Protein AF-A0A852JMD5-F1 (afdb_monomer_lite)

Secondary structure (DSSP, 8-state):
-HHHHHHHHHHHHHHHHHHHHHHHHHHHHHHHHHHHHHHHHHHHHHHHHHT-PPPP---GGGSHHHHHHHHHHHHHHHHHHHHHHHHHHHHHHHHHHHHHHHHHHHHHHHHHHHHHHHHHHHHHHHHHHHHHHHHHHHHHHHHHHHHHHHHHHHHHHHHHHHHT-S---HHHHHHHHHHHHHHHHHHHHHHHHHHHHHHHHHHHHHHHHHHHHHHHHHHHHHHHHHHHHHHHHHTTSS-TTT--HHHHHHHHHHHHHHHHHHH-HHHHHHHHHHHHHHHHHHTS---

Radius of gyration: 47.39 Å; chains: 1; bounding box: 103×40×144 Å

Organism: Spizella passerina (NCBI:txid40210)

Foldseek 3Di:
DQLVVLVVVLVVLVVLLVVLVVVLVVLVVVLVVLVVVLVVLVVVLVVVVVPDDDDDDDDPCPDPSNVSVVVNVVSVVVSVVSVVVSVVSVVVNVVSVVVSVVSVVVNVVVVVVVVVVVVVVVVVVVVVVVVVVVVVVVVVVVVVLVVLVVLLVVLVVLLVVLVPDPDDDPVSVVSNVVSVVSNVVVVVVVVVVVVVVVCVVVVVVVVVVVVVVVVVVVVVVVVVVVVVVVVVVVCVVPPPPDDDPVVVVVVVVVVVVVVVCVPDPVSVVVVVVVVVVVVVVVVPPPD

pLDDT: mean 84.44, std 15.55, range [40.06, 98.5]

Sequence (287 aa):
RELELTACSLKGVEEEKKELRSLTESLQNTLEELSLEKQQMLEMLEENESQVPPPTSPSKEQSPIWGLHCSLRQIEEKMQQLLQEKLLAEKRMKENEERSRALEEEREFYSSQSQALQNSLLELTAEKQQAERDLKAEVKVRMDLEKRLREAEEALQSLEQGLNSLNFNKEKEKKMKADVSNLRKFFEECIRNAELEAKMPVIMKNSVYIHKAATRRIKSCRFRCRRTSASWNDMKQSQSFIFSPAEAENIEELKEAAKRLSRDQRFRKTIYQIMRSQKDSASGDKK

Structure (mmCIF, N/CA/C/O backbone):
data_AF-A0A852JMD5-F1
#
_entry.id   AF-A0A852JMD5-F1
#
loop_
_atom_site.group_PDB
_atom_site.id
_atom_site.type_symbol
_atom_site.label_atom_id
_atom_site.label_alt_id
_atom_site.label_comp_id
_atom_site.label_asym_id
_atom_site.label_entity_id
_atom_site.label_seq_id
_atom_site.pdbx_PDB_ins_code
_atom_site.Cartn_x
_atom_site.Cartn_y
_atom_site.Cartn_z
_atom_site.occupancy
_atom_site.B_iso_or_equiv
_atom_site.auth_seq_id
_atom_site.auth_comp_id
_atom_site.auth_asym_id
_atom_site.auth_atom_id
_atom_site.pdbx_PDB_model_num
ATOM 1 N N . ARG A 1 1 ? 17.864 -0.408 -3.811 1.00 77.62 1 ARG A N 1
ATOM 2 C CA . ARG A 1 1 ? 19.008 -1.206 -4.302 1.00 77.62 1 ARG A CA 1
ATOM 3 C C . ARG A 1 1 ? 18.840 -1.628 -5.758 1.00 77.62 1 ARG A C 1
ATOM 5 O O . ARG A 1 1 ? 19.586 -1.117 -6.570 1.00 77.62 1 ARG A O 1
ATOM 12 N N . GLU A 1 2 ? 17.882 -2.486 -6.123 1.00 82.88 2 GLU A N 1
ATOM 13 C CA . GLU A 1 2 ? 17.726 -2.940 -7.527 1.00 82.88 2 GLU A CA 1
ATOM 14 C C . GLU A 1 2 ? 17.380 -1.793 -8.489 1.00 82.88 2 GLU A C 1
ATOM 16 O O . GLU A 1 2 ? 18.094 -1.579 -9.458 1.00 82.88 2 GLU A O 1
ATOM 21 N N . LEU A 1 3 ? 16.403 -0.949 -8.140 1.00 86.50 3 LEU A N 1
ATOM 22 C CA . LEU A 1 3 ? 16.039 0.235 -8.934 1.00 86.50 3 LEU A CA 1
ATOM 23 C C . LEU A 1 3 ? 17.210 1.217 -9.140 1.00 86.50 3 LEU A C 1
ATOM 25 O O . LEU A 1 3 ? 17.347 1.817 -10.203 1.00 86.50 3 LEU A O 1
ATOM 29 N N . GLU A 1 4 ? 18.075 1.372 -8.136 1.00 89.00 4 GLU A N 1
ATOM 30 C CA . GLU A 1 4 ? 19.262 2.236 -8.218 1.00 89.00 4 GLU A CA 1
ATOM 31 C C . GLU A 1 4 ? 20.330 1.632 -9.134 1.00 89.00 4 GLU A C 1
ATOM 33 O O . GLU A 1 4 ? 20.969 2.362 -9.888 1.00 89.00 4 GLU A O 1
ATOM 38 N N . LEU A 1 5 ? 20.496 0.305 -9.109 1.00 89.75 5 LEU A N 1
ATOM 39 C CA . LEU A 1 5 ? 21.387 -0.407 -10.025 1.00 89.75 5 LEU A CA 1
ATOM 40 C C . LEU A 1 5 ? 20.900 -0.266 -11.473 1.00 89.75 5 LEU A C 1
ATOM 42 O O . LEU A 1 5 ? 21.691 0.128 -12.328 1.00 89.75 5 LEU A O 1
ATOM 46 N N . THR A 1 6 ? 19.602 -0.471 -11.732 1.00 89.12 6 THR A N 1
ATOM 47 C CA . THR A 1 6 ? 18.993 -0.261 -13.057 1.00 89.12 6 THR A CA 1
ATOM 48 C C . THR A 1 6 ? 19.173 1.185 -13.530 1.00 89.12 6 THR A C 1
ATOM 50 O O . THR A 1 6 ? 19.559 1.416 -14.674 1.00 89.12 6 THR A O 1
ATOM 53 N N . ALA A 1 7 ? 18.985 2.173 -12.646 1.00 89.94 7 ALA A N 1
ATOM 54 C CA . ALA A 1 7 ? 19.183 3.585 -12.978 1.00 89.94 7 ALA A CA 1
ATOM 55 C C . ALA A 1 7 ? 20.646 3.921 -13.326 1.00 89.94 7 ALA A C 1
ATOM 57 O O . ALA A 1 7 ? 20.895 4.706 -14.240 1.00 89.94 7 ALA A O 1
ATOM 58 N N . CYS A 1 8 ? 21.620 3.331 -12.628 1.00 91.12 8 CYS A N 1
ATOM 59 C CA . CYS A 1 8 ? 23.038 3.491 -12.956 1.00 91.12 8 CYS A CA 1
ATOM 60 C C . CYS A 1 8 ? 23.398 2.828 -14.293 1.00 91.12 8 CYS A C 1
ATOM 62 O O . CYS A 1 8 ? 24.108 3.429 -15.096 1.00 91.12 8 CYS A O 1
ATOM 64 N N . SER A 1 9 ? 22.888 1.623 -14.565 1.00 90.44 9 SER A N 1
ATOM 65 C CA . SER A 1 9 ? 23.108 0.943 -15.847 1.00 90.44 9 SER A CA 1
ATOM 66 C C . SER A 1 9 ? 22.485 1.696 -17.024 1.00 90.44 9 SER A C 1
ATOM 68 O O . SER A 1 9 ? 23.111 1.795 -18.076 1.00 90.44 9 SER A O 1
ATOM 70 N N . LEU A 1 10 ? 21.294 2.271 -16.845 1.00 91.94 10 LEU A N 1
ATOM 71 C CA . LEU A 1 10 ? 20.620 3.054 -17.881 1.00 91.94 10 LEU A CA 1
ATOM 72 C C . LEU A 1 10 ? 21.408 4.320 -18.244 1.00 91.94 10 LEU A C 1
ATOM 74 O O . LEU A 1 10 ? 21.578 4.606 -19.426 1.00 91.94 10 LEU A O 1
ATOM 78 N N . LYS A 1 11 ? 21.980 5.014 -17.250 1.00 92.94 11 LYS A N 1
ATOM 79 C CA . LYS A 1 11 ? 22.875 6.161 -17.487 1.00 92.94 11 LYS A CA 1
ATOM 80 C C . LYS A 1 11 ? 24.100 5.789 -18.324 1.00 92.94 11 LYS A C 1
ATOM 82 O O . LYS A 1 11 ? 24.415 6.503 -19.268 1.00 92.94 11 LYS A O 1
ATOM 87 N N . GLY A 1 12 ? 24.742 4.657 -18.028 1.00 93.19 12 GLY A N 1
ATOM 88 C CA . GLY A 1 12 ? 25.881 4.181 -18.823 1.00 93.19 12 GLY A CA 1
ATOM 89 C C . GLY A 1 12 ? 25.506 3.907 -20.285 1.00 93.19 12 GLY A C 1
ATOM 90 O O . GLY A 1 12 ? 26.227 4.303 -21.194 1.00 93.19 12 GLY A O 1
ATOM 91 N N . VAL A 1 13 ? 24.332 3.313 -20.530 1.00 92.56 13 VAL A N 1
ATOM 92 C CA . VAL A 1 13 ? 23.824 3.079 -21.896 1.00 92.56 13 VAL A CA 1
ATOM 93 C C . VAL A 1 13 ? 23.484 4.395 -22.614 1.00 92.56 13 VAL A C 1
ATOM 95 O O . VAL A 1 13 ? 23.670 4.509 -23.825 1.00 92.56 13 VAL A O 1
ATOM 98 N N . GLU A 1 14 ? 22.992 5.410 -21.900 1.00 90.94 14 GLU A N 1
ATOM 99 C CA . GLU A 1 14 ? 22.753 6.742 -22.473 1.00 90.94 14 GLU A CA 1
ATOM 100 C C . GLU A 1 14 ? 24.047 7.462 -22.866 1.00 90.94 14 GLU A C 1
ATOM 102 O O . GLU A 1 14 ? 24.077 8.137 -23.897 1.00 90.94 14 GLU A O 1
ATOM 107 N N . GLU A 1 15 ? 25.097 7.336 -22.058 1.00 93.56 15 GLU A N 1
ATOM 108 C CA . GLU A 1 15 ? 26.428 7.873 -22.356 1.00 93.56 15 GLU A CA 1
ATOM 109 C C . GLU A 1 15 ? 27.014 7.195 -23.600 1.00 93.56 15 GLU A C 1
ATOM 111 O O . GLU A 1 15 ? 27.343 7.882 -24.568 1.00 93.56 15 GLU A O 1
ATOM 116 N N . GLU A 1 16 ? 26.992 5.862 -23.654 1.00 92.69 16 GLU A N 1
ATOM 117 C CA . GLU A 1 16 ? 27.469 5.093 -24.809 1.00 92.69 16 GLU A CA 1
ATOM 118 C C . GLU A 1 16 ? 26.690 5.430 -26.098 1.00 92.69 16 GLU A C 1
ATOM 120 O O . GLU A 1 16 ? 27.273 5.584 -27.172 1.00 92.69 16 GLU A O 1
ATOM 125 N N . LYS A 1 17 ? 25.367 5.641 -26.015 1.00 92.31 17 LYS A N 1
ATOM 126 C CA . LYS A 1 17 ? 24.560 6.112 -27.158 1.00 92.31 17 LYS A CA 1
ATOM 127 C C . LYS A 1 17 ? 24.992 7.489 -27.661 1.00 92.31 17 LYS A C 1
ATOM 129 O O . LYS A 1 17 ? 24.932 7.733 -28.865 1.00 92.31 17 LYS A O 1
ATOM 134 N N . LYS A 1 18 ? 25.370 8.414 -26.772 1.00 93.12 18 LYS A N 1
ATOM 135 C CA . LYS A 1 18 ? 25.857 9.746 -27.178 1.00 93.12 18 LYS A CA 1
ATOM 136 C C . LYS A 1 18 ? 27.195 9.628 -27.899 1.00 93.12 18 LYS A C 1
ATOM 138 O O . LYS A 1 18 ? 27.360 10.236 -28.954 1.00 93.12 18 LYS A O 1
ATOM 143 N N . GLU A 1 19 ? 28.100 8.811 -27.370 1.00 94.75 19 GLU A N 1
ATOM 144 C CA . GLU A 1 19 ? 29.402 8.544 -27.984 1.00 94.75 19 GLU A CA 1
ATOM 145 C C . GLU A 1 19 ? 29.244 7.927 -29.377 1.00 94.75 19 GLU A C 1
ATOM 147 O O . GLU A 1 19 ? 29.771 8.460 -30.353 1.00 94.75 19 GLU A O 1
ATOM 152 N N . LEU A 1 20 ? 28.431 6.876 -29.509 1.00 92.44 20 LEU A N 1
ATOM 153 C CA . LEU A 1 20 ? 28.173 6.218 -30.791 1.00 92.44 20 LEU A CA 1
ATOM 154 C C . LEU A 1 20 ? 27.498 7.139 -31.817 1.00 92.44 20 LEU A C 1
ATOM 156 O O . LEU A 1 20 ? 27.811 7.053 -33.005 1.00 92.44 20 LEU A O 1
ATOM 160 N N . ARG A 1 21 ? 26.610 8.047 -31.389 1.00 91.94 21 ARG A N 1
ATOM 161 C CA . ARG A 1 21 ? 26.035 9.075 -32.277 1.00 91.94 21 ARG A CA 1
ATOM 162 C C . ARG A 1 21 ? 27.106 10.023 -32.795 1.00 91.94 21 ARG A C 1
ATOM 164 O O . ARG A 1 21 ? 27.201 10.200 -34.003 1.00 91.94 21 ARG A O 1
ATOM 171 N N . SER A 1 22 ? 27.946 10.551 -31.904 1.00 94.38 22 SER A N 1
ATOM 172 C CA . SER A 1 22 ? 29.040 11.449 -32.294 1.00 94.38 22 SER A CA 1
ATOM 173 C C . SER A 1 22 ? 30.041 10.775 -33.242 1.00 94.38 22 SER A C 1
ATOM 175 O O . SER A 1 22 ? 30.493 11.389 -34.205 1.00 94.38 22 SER A O 1
ATOM 177 N N . LEU A 1 23 ? 30.325 9.485 -33.024 1.00 93.81 23 LEU A N 1
ATOM 178 C CA . LEU A 1 23 ? 31.160 8.672 -33.907 1.00 93.81 23 LEU A CA 1
ATOM 179 C C . LEU A 1 23 ? 30.494 8.444 -35.270 1.00 93.81 23 LEU A C 1
ATOM 181 O O . LEU A 1 23 ? 31.145 8.516 -36.302 1.00 93.81 23 LEU A O 1
ATOM 185 N N . THR A 1 24 ? 29.191 8.171 -35.294 1.00 92.75 24 THR A N 1
ATOM 186 C CA . THR A 1 24 ? 28.461 7.964 -36.554 1.00 92.75 24 THR A CA 1
ATOM 187 C C . THR A 1 24 ? 28.403 9.256 -37.374 1.00 92.75 24 THR A C 1
ATOM 189 O O . THR A 1 24 ? 28.559 9.211 -38.592 1.00 92.75 24 THR A O 1
ATOM 192 N N . GLU A 1 25 ? 28.224 10.407 -36.719 1.00 93.56 25 GLU A N 1
ATOM 193 C CA . GLU A 1 25 ? 28.262 11.731 -37.352 1.00 93.56 25 GLU A CA 1
ATOM 194 C C . GLU A 1 25 ? 29.647 12.047 -37.935 1.00 93.56 25 GLU A C 1
ATOM 196 O O . GLU A 1 25 ? 29.744 12.494 -39.077 1.00 93.56 25 GLU A O 1
ATOM 201 N N . SER A 1 26 ? 30.733 11.763 -37.208 1.00 93.94 26 SER A N 1
ATOM 202 C CA . SER A 1 26 ? 32.090 11.985 -37.726 1.00 93.94 26 SER A CA 1
ATOM 203 C C . SER A 1 26 ? 32.435 11.054 -38.895 1.00 93.94 26 SER A C 1
ATOM 205 O O . SER A 1 26 ? 33.002 11.502 -39.895 1.00 93.94 26 SER A O 1
ATOM 207 N N . LEU A 1 27 ? 32.039 9.779 -38.825 1.00 92.69 27 LEU A N 1
ATOM 208 C CA . LEU A 1 27 ? 32.173 8.831 -39.934 1.00 92.69 27 LEU A CA 1
ATOM 209 C C . LEU A 1 27 ? 31.371 9.271 -41.167 1.00 92.69 27 LEU A C 1
ATOM 211 O O . LEU A 1 27 ? 31.840 9.116 -42.291 1.00 92.69 27 LEU A O 1
ATOM 215 N N . GLN A 1 28 ? 30.184 9.850 -40.978 1.00 93.31 28 GLN A N 1
ATOM 216 C CA . GLN A 1 28 ? 29.380 10.382 -42.077 1.00 93.31 28 GLN A CA 1
ATOM 217 C C . GLN A 1 28 ? 30.063 11.584 -42.747 1.00 93.31 28 GLN A C 1
ATOM 219 O O . GLN A 1 28 ? 30.205 11.584 -43.968 1.00 93.31 28 GLN A O 1
ATOM 224 N N . ASN A 1 29 ? 30.548 12.552 -41.964 1.00 93.75 29 ASN A N 1
ATOM 225 C CA . ASN A 1 29 ? 31.237 13.735 -42.492 1.00 93.75 29 ASN A CA 1
ATOM 226 C C . ASN A 1 29 ? 32.505 13.355 -43.272 1.00 93.75 29 ASN A C 1
ATOM 228 O O . ASN A 1 29 ? 32.712 13.813 -44.391 1.00 93.75 29 ASN A O 1
ATOM 232 N N . THR A 1 30 ? 33.331 12.463 -42.718 1.00 93.19 30 THR A N 1
ATOM 233 C CA . THR A 1 30 ? 34.555 12.002 -43.401 1.00 93.19 30 THR A CA 1
ATOM 234 C C . THR A 1 30 ? 34.258 11.241 -44.694 1.00 93.19 30 THR A C 1
ATOM 236 O O . THR A 1 30 ? 35.022 11.328 -45.654 1.00 93.19 30 THR A O 1
ATOM 239 N N . LEU A 1 31 ? 33.141 10.512 -44.757 1.00 92.75 31 LEU A N 1
ATOM 240 C CA . LEU A 1 31 ? 32.713 9.826 -45.972 1.00 92.75 31 LEU A CA 1
ATOM 241 C C . LEU A 1 31 ? 32.240 10.816 -47.046 1.00 92.75 31 LEU A C 1
ATOM 243 O O . LEU A 1 31 ? 32.550 10.632 -48.222 1.00 92.75 31 LEU A O 1
ATOM 247 N N . GLU A 1 32 ? 31.538 11.878 -46.649 1.00 92.75 32 GLU A N 1
ATOM 248 C CA . GLU A 1 32 ? 31.136 12.970 -47.542 1.00 92.75 32 GLU A CA 1
ATOM 249 C C . GLU A 1 32 ? 32.356 13.714 -48.102 1.00 92.75 32 GLU A C 1
ATOM 251 O O . GLU A 1 32 ? 32.449 13.899 -49.316 1.00 92.75 32 GLU A O 1
ATOM 256 N N . GLU A 1 33 ? 33.339 14.042 -47.262 1.00 93.56 33 GLU A N 1
ATOM 257 C CA . GLU A 1 33 ? 34.606 14.659 -47.682 1.00 93.56 33 GLU A CA 1
ATOM 258 C C . GLU A 1 33 ? 35.363 13.789 -48.697 1.00 93.56 33 GLU A C 1
ATOM 260 O O . GLU A 1 33 ? 35.731 14.268 -49.771 1.00 93.56 33 GLU A O 1
ATOM 265 N N . LEU A 1 34 ? 35.527 12.490 -48.415 1.00 90.56 34 LEU A N 1
ATOM 266 C CA . LEU A 1 34 ? 36.186 11.555 -49.336 1.00 90.56 34 LEU A CA 1
ATOM 267 C C . LEU A 1 34 ? 35.407 11.369 -50.644 1.00 90.56 34 LEU A C 1
ATOM 269 O O . LEU A 1 34 ? 36.009 11.129 -51.690 1.00 90.56 34 LEU A O 1
ATOM 273 N N . SER A 1 35 ? 34.077 11.482 -50.611 1.00 90.12 35 SER A N 1
ATOM 274 C CA . SER A 1 35 ? 33.255 11.420 -51.822 1.00 90.12 35 SER A CA 1
ATOM 275 C C . SER A 1 35 ? 33.469 12.638 -52.727 1.00 90.12 35 SER A C 1
ATOM 277 O O . SER A 1 35 ? 33.559 12.482 -53.946 1.00 90.12 35 SER A O 1
ATOM 279 N N . LEU A 1 36 ? 33.637 13.827 -52.137 1.00 91.81 36 LEU A N 1
ATOM 280 C CA . LEU A 1 36 ? 33.962 15.054 -52.863 1.00 91.81 36 LEU A CA 1
ATOM 281 C C . LEU A 1 36 ? 35.384 14.998 -53.430 1.00 91.81 36 LEU A C 1
ATOM 283 O O . LEU A 1 36 ? 35.587 15.321 -54.597 1.00 91.81 36 LEU A O 1
ATOM 287 N N . GLU A 1 37 ? 36.356 14.532 -52.643 1.00 89.50 37 GLU A N 1
ATOM 288 C CA . GLU A 1 37 ? 37.742 14.353 -53.095 1.00 89.50 37 GLU A CA 1
ATOM 289 C C . GLU A 1 37 ? 37.828 13.335 -54.244 1.00 89.50 37 GLU A C 1
ATOM 291 O O . GLU A 1 37 ? 38.498 13.570 -55.252 1.00 89.50 37 GLU A O 1
ATOM 296 N N . LYS A 1 38 ? 37.073 12.231 -54.146 1.00 90.88 38 LYS A N 1
ATOM 297 C CA . LYS A 1 38 ? 36.922 11.258 -55.234 1.00 90.88 38 LYS A CA 1
ATOM 298 C C . LYS A 1 38 ? 36.393 11.923 -56.506 1.00 90.88 38 LYS A C 1
ATOM 300 O O . LYS A 1 38 ? 36.920 11.658 -57.584 1.00 90.88 38 LYS A O 1
ATOM 305 N N . GLN A 1 39 ? 35.365 12.763 -56.393 1.00 89.00 39 GLN A N 1
ATOM 306 C CA . GLN A 1 39 ? 34.775 13.456 -57.537 1.00 89.00 39 GLN A CA 1
ATOM 307 C C . GLN A 1 39 ? 35.761 14.442 -58.180 1.00 89.00 39 GLN A C 1
ATOM 309 O O . GLN A 1 39 ? 35.947 14.404 -59.393 1.00 89.00 39 GLN A O 1
ATOM 314 N N . GLN A 1 40 ? 36.472 15.232 -57.375 1.00 88.62 40 GLN A N 1
ATOM 315 C CA . GLN A 1 40 ? 37.509 16.154 -57.853 1.00 88.62 40 GLN A CA 1
ATOM 316 C C . GLN A 1 40 ? 38.653 15.425 -58.575 1.00 88.62 40 GLN A C 1
ATOM 318 O O . GLN A 1 40 ? 39.127 15.880 -59.612 1.00 88.62 40 GLN A O 1
ATOM 323 N N . MET A 1 41 ? 39.099 14.271 -58.066 1.00 84.94 41 MET A N 1
ATOM 324 C CA . MET A 1 41 ? 40.137 13.484 -58.743 1.00 84.94 41 MET A CA 1
ATOM 325 C C . MET A 1 41 ? 39.659 12.848 -60.050 1.00 84.94 41 MET A C 1
ATOM 327 O O . MET A 1 41 ? 40.462 12.702 -60.970 1.00 84.94 41 MET A O 1
ATOM 331 N N . LEU A 1 42 ? 38.381 12.471 -60.147 1.00 85.19 42 LEU A N 1
ATOM 332 C CA . LEU A 1 42 ? 37.795 11.987 -61.400 1.00 85.19 42 LEU A CA 1
ATOM 333 C C . LEU A 1 42 ? 37.736 13.101 -62.455 1.00 85.19 42 LEU A C 1
ATOM 335 O O . LEU A 1 42 ? 38.132 12.858 -63.590 1.00 85.19 42 LEU A O 1
ATOM 339 N N . GLU A 1 43 ? 37.339 14.316 -62.068 1.00 87.06 43 GLU A N 1
ATOM 340 C CA . GLU A 1 43 ? 37.349 15.497 -62.948 1.00 87.06 43 GLU A CA 1
ATOM 341 C C . GLU A 1 43 ? 38.774 15.816 -63.439 1.00 87.06 43 GLU A C 1
ATOM 343 O O . GLU A 1 43 ? 39.001 15.974 -64.637 1.00 87.06 43 GLU A O 1
ATOM 348 N N . MET A 1 44 ? 39.775 15.792 -62.549 1.00 82.88 44 MET A N 1
ATOM 349 C CA . MET A 1 44 ? 41.179 15.972 -62.946 1.00 82.88 44 MET A CA 1
ATOM 350 C C . MET A 1 44 ? 41.685 14.867 -63.886 1.00 82.88 44 MET A C 1
ATOM 352 O O . MET A 1 44 ? 42.517 15.133 -64.754 1.00 82.88 44 MET A O 1
ATOM 356 N N . LEU A 1 45 ? 41.243 13.616 -63.717 1.00 82.06 45 LEU A N 1
ATOM 357 C CA . LEU A 1 45 ? 41.596 12.524 -64.632 1.00 82.06 45 LEU A CA 1
ATOM 358 C C . LEU A 1 45 ? 40.989 12.753 -66.026 1.00 82.06 45 LEU A C 1
ATOM 360 O O . LEU A 1 45 ? 41.702 12.604 -67.016 1.00 82.06 45 LEU A O 1
ATOM 364 N N . GLU A 1 46 ? 39.731 13.192 -66.103 1.00 81.69 46 GLU A N 1
ATOM 365 C CA . GLU A 1 46 ? 39.035 13.514 -67.358 1.00 81.69 46 GLU A CA 1
ATOM 366 C C . GLU A 1 46 ? 39.691 14.696 -68.104 1.00 81.69 46 GLU A C 1
ATOM 368 O O . GLU A 1 46 ? 39.899 14.646 -69.321 1.00 81.69 46 GLU A O 1
ATOM 373 N N . GLU A 1 47 ? 40.112 15.736 -67.378 1.00 80.06 47 GLU A N 1
ATOM 374 C CA . GLU A 1 47 ? 40.853 16.877 -67.934 1.00 80.06 47 GLU A CA 1
ATOM 375 C C . GLU A 1 47 ? 42.245 16.487 -68.458 1.00 80.06 47 GLU A C 1
ATOM 377 O O . GLU A 1 47 ? 42.667 16.966 -69.516 1.00 80.06 47 GLU A O 1
ATOM 382 N N . ASN A 1 48 ? 42.959 15.608 -67.747 1.00 74.50 48 ASN A N 1
ATOM 383 C CA . ASN A 1 48 ? 44.277 15.121 -68.159 1.00 74.50 48 ASN A CA 1
ATOM 384 C C . ASN A 1 48 ? 44.197 14.153 -69.353 1.00 74.50 48 ASN A C 1
ATOM 386 O O . ASN A 1 48 ? 45.071 14.191 -70.216 1.00 74.50 48 ASN A O 1
ATOM 390 N N . GLU A 1 49 ? 43.155 13.323 -69.452 1.00 69.88 49 GLU A N 1
ATOM 391 C CA . GLU A 1 49 ? 42.904 12.481 -70.632 1.00 69.88 49 GLU A CA 1
ATOM 392 C C . GLU A 1 49 ? 42.530 13.317 -71.868 1.00 69.88 49 GLU A C 1
ATOM 394 O O . GLU A 1 49 ? 42.931 12.987 -72.984 1.00 69.88 49 GLU A O 1
ATOM 399 N N . SER A 1 50 ? 41.843 14.447 -71.672 1.00 64.31 50 SER A N 1
ATOM 400 C CA . SER A 1 50 ? 41.448 15.371 -72.746 1.00 64.31 50 SER A CA 1
ATOM 401 C C . SER A 1 50 ? 42.612 16.193 -73.330 1.00 64.31 50 SER A C 1
ATOM 403 O O . SER A 1 50 ? 42.517 16.676 -74.459 1.00 64.31 50 SER A O 1
ATOM 405 N N . GLN A 1 51 ? 43.717 16.362 -72.592 1.00 57.69 51 GLN A N 1
ATOM 406 C CA . GLN A 1 51 ? 44.877 17.177 -72.994 1.00 57.69 51 GLN A CA 1
ATOM 407 C C . GLN A 1 51 ? 46.049 16.375 -73.607 1.00 57.69 51 GLN A C 1
ATOM 409 O O . GLN A 1 51 ? 47.042 16.974 -74.026 1.00 57.69 51 GLN A O 1
ATOM 414 N N . VAL A 1 52 ? 45.961 15.040 -73.702 1.00 52.78 52 VAL A N 1
ATOM 415 C CA . VAL A 1 52 ? 47.077 14.164 -74.122 1.00 52.78 52 VAL A CA 1
ATOM 416 C C . VAL A 1 52 ? 46.835 13.534 -75.517 1.00 52.78 52 VAL A C 1
ATOM 418 O O . VAL A 1 52 ? 45.892 12.762 -75.679 1.00 52.78 52 VAL A O 1
ATOM 421 N N . PRO A 1 53 ? 47.680 13.793 -76.546 1.00 51.97 53 PRO A N 1
ATOM 422 C CA . PRO A 1 53 ? 47.668 13.066 -77.829 1.00 51.97 53 PRO A CA 1
ATOM 423 C C . PRO A 1 53 ? 48.307 11.652 -77.727 1.00 51.97 53 PRO A C 1
ATOM 425 O O . PRO A 1 53 ? 48.977 11.360 -76.736 1.00 51.97 53 PRO A O 1
ATOM 428 N N . PRO A 1 54 ? 48.131 10.749 -78.726 1.00 48.50 54 PRO A N 1
ATOM 429 C CA . PRO A 1 54 ? 48.378 9.305 -78.578 1.00 48.50 54 PRO A CA 1
ATOM 430 C C . PRO A 1 54 ? 49.861 8.937 -78.345 1.00 48.50 54 PRO A C 1
ATOM 432 O O . PRO A 1 54 ? 50.754 9.662 -78.787 1.00 48.50 54 PRO A O 1
ATOM 435 N N . PRO A 1 55 ? 50.149 7.801 -77.671 1.00 51.91 55 PRO A N 1
ATOM 436 C CA . PRO A 1 55 ? 51.428 7.591 -77.000 1.00 51.91 55 PRO A CA 1
ATOM 437 C C . PRO A 1 55 ? 52.521 7.021 -77.912 1.00 51.91 55 PRO A C 1
ATOM 439 O O . PRO A 1 55 ? 52.343 5.987 -78.557 1.00 51.91 55 PRO A O 1
ATOM 442 N N . THR A 1 56 ? 53.713 7.614 -77.829 1.00 40.38 56 THR A N 1
ATOM 443 C CA . THR A 1 56 ? 54.986 6.941 -78.121 1.00 40.38 56 THR A CA 1
ATOM 444 C C . THR A 1 56 ? 55.532 6.404 -76.786 1.00 40.38 56 THR A C 1
ATOM 446 O O . THR A 1 56 ? 55.755 7.163 -75.850 1.00 40.38 56 THR A O 1
ATOM 449 N N . SER A 1 57 ? 55.658 5.081 -76.671 1.00 44.72 57 SER A N 1
ATOM 450 C CA . SER A 1 57 ? 56.104 4.258 -75.517 1.00 44.72 57 SER A CA 1
ATOM 451 C C . SER A 1 57 ? 57.446 4.658 -74.851 1.00 44.72 57 SER A C 1
ATOM 453 O O . SER A 1 57 ? 58.198 5.382 -75.498 1.00 44.72 57 SER A O 1
ATOM 455 N N . PRO A 1 58 ? 57.914 4.022 -73.738 1.00 53.16 58 PRO A N 1
ATOM 456 C CA . PRO A 1 58 ? 57.242 3.260 -72.667 1.00 53.16 58 PRO A CA 1
ATOM 457 C C . PRO A 1 58 ? 57.735 3.623 -71.234 1.00 53.16 58 PRO A C 1
ATOM 459 O O . PRO A 1 58 ? 58.910 3.479 -70.923 1.00 53.16 58 PRO A O 1
ATOM 462 N N . SER A 1 59 ? 56.824 3.931 -70.310 1.00 49.50 59 SER A N 1
ATOM 463 C CA . SER A 1 59 ? 56.877 3.503 -68.894 1.00 49.50 59 SER A CA 1
ATOM 464 C C . SER A 1 59 ? 55.555 3.914 -68.238 1.00 49.50 59 SER A C 1
ATOM 466 O O . SER A 1 59 ? 55.352 5.052 -67.826 1.00 49.50 59 SER A O 1
ATOM 468 N N . LYS A 1 60 ? 54.587 2.990 -68.188 1.00 53.38 60 LYS A N 1
ATOM 469 C CA . LYS A 1 60 ? 53.239 3.272 -67.651 1.00 53.38 60 LYS A CA 1
ATOM 470 C C . LYS A 1 60 ? 53.247 3.720 -66.178 1.00 53.38 60 LYS A C 1
ATOM 472 O O . LYS A 1 60 ? 52.283 4.324 -65.729 1.00 53.38 60 LYS A O 1
ATOM 477 N N . GLU A 1 61 ? 54.343 3.476 -65.463 1.00 52.56 61 GLU A N 1
ATOM 478 C CA . GLU A 1 61 ? 54.486 3.697 -64.020 1.00 52.56 61 GLU A CA 1
ATOM 479 C C . GLU A 1 61 ? 55.011 5.096 -63.635 1.00 52.56 61 GLU A C 1
ATOM 481 O O . GLU A 1 61 ? 54.987 5.436 -62.457 1.00 52.56 61 GLU A O 1
ATOM 486 N N . GLN A 1 62 ? 55.455 5.930 -64.589 1.00 52.72 62 GLN A N 1
ATOM 487 C CA . GLN A 1 62 ? 56.012 7.274 -64.315 1.00 52.72 62 GLN A CA 1
ATOM 488 C C . GLN A 1 62 ? 55.112 8.436 -64.770 1.00 52.72 62 GLN A C 1
ATOM 490 O O . GLN A 1 62 ? 55.543 9.587 -64.799 1.00 52.72 62 GLN A O 1
ATOM 495 N N . SER A 1 63 ? 53.858 8.159 -65.132 1.00 60.22 63 SER A N 1
ATOM 496 C CA . SER A 1 63 ? 52.914 9.200 -65.546 1.00 60.22 63 SER A CA 1
ATOM 497 C C . SER A 1 63 ? 52.178 9.804 -64.334 1.00 60.22 63 SER A C 1
ATOM 499 O O . SER A 1 63 ? 51.745 9.051 -63.459 1.00 60.22 63 SER A O 1
ATOM 501 N N . PRO A 1 64 ? 51.970 11.135 -64.275 1.00 68.31 64 PRO A N 1
ATOM 502 C CA . PRO A 1 64 ? 51.140 11.782 -63.246 1.00 68.31 64 PRO A CA 1
ATOM 503 C C . PRO A 1 64 ? 49.733 11.163 -63.128 1.00 68.31 64 PRO A C 1
ATOM 505 O O . PRO A 1 64 ? 49.174 11.069 -62.038 1.00 68.31 64 PRO A O 1
ATOM 508 N N . ILE A 1 65 ? 49.214 10.652 -64.250 1.00 75.75 65 ILE A N 1
ATOM 509 C CA . ILE A 1 65 ? 47.932 9.946 -64.385 1.00 75.75 65 ILE A CA 1
ATOM 510 C C . ILE A 1 65 ? 47.913 8.640 -63.569 1.00 75.75 65 ILE A C 1
ATOM 512 O O . ILE A 1 65 ? 46.936 8.348 -62.882 1.00 75.75 65 ILE A O 1
ATOM 516 N N . TRP A 1 66 ? 49.006 7.868 -63.566 1.00 75.75 66 TRP A N 1
ATOM 517 C CA . TRP A 1 66 ? 49.115 6.649 -62.751 1.00 75.75 66 TRP A CA 1
ATOM 518 C C . TRP A 1 66 ? 49.078 6.948 -61.244 1.00 75.75 66 TRP A C 1
ATOM 520 O O . TRP A 1 66 ? 48.453 6.209 -60.482 1.00 75.75 66 TRP A O 1
ATOM 530 N N . GLY A 1 67 ? 49.692 8.057 -60.816 1.00 82.06 67 GLY A N 1
ATOM 531 C CA . GLY A 1 67 ? 49.626 8.533 -59.431 1.00 82.06 67 GLY A CA 1
ATOM 532 C C . GLY A 1 67 ? 48.194 8.841 -58.987 1.00 82.06 67 GLY A C 1
ATOM 533 O O . GLY A 1 67 ? 47.773 8.379 -57.928 1.00 82.06 67 GLY A O 1
ATOM 534 N N . LEU A 1 68 ? 47.420 9.528 -59.835 1.00 82.00 68 LEU A N 1
ATOM 535 C CA . LEU A 1 68 ? 46.002 9.818 -59.595 1.00 82.00 68 LEU A CA 1
ATOM 536 C C . LEU A 1 68 ? 45.149 8.541 -59.508 1.00 82.00 68 LEU A C 1
ATOM 538 O O . LEU A 1 68 ? 44.319 8.426 -58.609 1.00 82.00 68 LEU A O 1
ATOM 542 N N . HIS A 1 69 ? 45.388 7.542 -60.365 1.00 82.56 69 HIS A N 1
ATOM 543 C CA . HIS A 1 69 ? 44.699 6.247 -60.271 1.00 82.56 69 HIS A CA 1
ATOM 544 C C . HIS A 1 69 ? 45.029 5.473 -58.984 1.00 82.56 69 HIS A C 1
ATOM 546 O O . HIS A 1 69 ? 44.149 4.822 -58.417 1.00 82.56 69 HIS A O 1
ATOM 552 N N . CYS A 1 70 ? 46.277 5.529 -58.509 1.00 86.69 70 CYS A N 1
ATOM 553 C CA . CYS A 1 70 ? 46.666 4.933 -57.229 1.00 86.69 70 CYS A CA 1
ATOM 554 C C . CYS A 1 70 ? 45.982 5.637 -56.048 1.00 86.69 70 CYS A C 1
ATOM 556 O O . CYS A 1 70 ? 45.442 4.956 -55.176 1.00 86.69 70 CYS A O 1
ATOM 558 N N . SER A 1 71 ? 45.943 6.973 -56.043 1.00 86.69 71 SER A N 1
ATOM 559 C CA . SER A 1 71 ? 45.235 7.755 -55.020 1.00 86.69 71 SER A CA 1
ATOM 560 C C . SER A 1 71 ? 43.731 7.486 -55.030 1.00 86.69 71 SER A C 1
ATOM 562 O O . SER A 1 71 ? 43.142 7.262 -53.976 1.00 86.69 71 SER A O 1
ATOM 564 N N . LEU A 1 72 ? 43.109 7.408 -56.210 1.00 88.94 72 LEU A N 1
ATOM 565 C CA . LEU A 1 72 ? 41.691 7.072 -56.351 1.00 88.94 72 LEU A CA 1
ATOM 566 C C . LEU A 1 72 ? 41.367 5.709 -55.730 1.00 88.94 72 LEU A C 1
ATOM 568 O O . LEU A 1 72 ? 40.415 5.595 -54.960 1.00 88.94 72 LEU A O 1
ATOM 572 N N . ARG A 1 73 ? 42.198 4.694 -55.997 1.00 90.50 73 ARG A N 1
ATOM 573 C CA . ARG A 1 73 ? 42.042 3.361 -55.400 1.00 90.50 73 ARG A CA 1
ATOM 574 C C . ARG A 1 73 ? 42.157 3.400 -53.874 1.00 90.50 73 ARG A C 1
ATOM 576 O O . ARG A 1 73 ? 41.355 2.774 -53.191 1.00 90.50 73 ARG A O 1
ATOM 583 N N . GLN A 1 74 ? 43.111 4.162 -53.339 1.00 91.69 74 GLN A N 1
ATOM 584 C CA . GLN A 1 74 ? 43.277 4.326 -51.890 1.00 91.69 74 GLN A CA 1
ATOM 585 C C . GLN A 1 74 ? 42.065 5.012 -51.243 1.00 91.69 74 GLN A C 1
ATOM 587 O O . GLN A 1 74 ? 41.634 4.598 -50.166 1.00 91.69 74 GLN A O 1
ATOM 592 N N . ILE A 1 75 ? 41.478 6.022 -51.898 1.00 90.50 75 ILE A N 1
ATOM 593 C CA . ILE A 1 75 ? 40.239 6.656 -51.424 1.00 90.50 75 ILE A CA 1
ATOM 594 C C . ILE A 1 75 ? 39.080 5.659 -51.431 1.00 90.50 75 ILE A C 1
ATOM 596 O O . ILE A 1 75 ? 38.323 5.596 -50.465 1.00 90.50 75 ILE A O 1
ATOM 600 N N . GLU A 1 76 ? 38.948 4.848 -52.480 1.00 90.56 76 GLU A N 1
ATOM 601 C CA . GLU A 1 76 ? 37.903 3.826 -52.563 1.00 90.56 76 GLU A CA 1
ATOM 602 C C . GLU A 1 76 ? 38.036 2.760 -51.469 1.00 90.56 76 GLU A C 1
ATOM 604 O O . GLU A 1 76 ? 37.041 2.421 -50.828 1.00 90.56 76 GLU A O 1
ATOM 609 N N . GLU A 1 77 ? 39.251 2.278 -51.203 1.00 94.12 77 GLU A N 1
ATOM 610 C CA . GLU A 1 77 ? 39.535 1.332 -50.118 1.00 94.12 77 GLU A CA 1
ATOM 611 C C . GLU A 1 77 ? 39.223 1.940 -48.741 1.00 94.12 77 GLU A C 1
ATOM 613 O O . GLU A 1 77 ? 38.547 1.314 -47.920 1.00 94.12 77 GLU A O 1
ATOM 618 N N . LYS A 1 78 ? 39.639 3.189 -48.495 1.00 94.12 78 LYS A N 1
ATOM 619 C CA . LYS A 1 78 ? 39.351 3.907 -47.243 1.00 94.12 78 LYS A CA 1
ATOM 620 C C . LYS A 1 78 ? 37.852 4.151 -47.055 1.00 94.12 78 LYS A C 1
ATOM 622 O O . LYS A 1 78 ? 37.326 3.974 -45.959 1.00 94.12 78 LYS A O 1
ATOM 627 N N . MET A 1 79 ? 37.139 4.502 -48.122 1.00 90.94 79 MET A N 1
ATOM 628 C CA . MET A 1 79 ? 35.689 4.687 -48.098 1.00 90.94 79 MET A CA 1
ATOM 629 C C . MET A 1 79 ? 34.957 3.372 -47.782 1.00 90.94 79 MET A C 1
ATOM 631 O O . MET A 1 79 ? 34.001 3.372 -47.008 1.00 90.94 79 MET A O 1
ATOM 635 N N . GLN A 1 80 ? 35.426 2.237 -48.315 1.00 94.19 80 GLN A N 1
ATOM 636 C CA . GLN A 1 80 ? 34.891 0.914 -47.968 1.00 94.19 80 GLN A CA 1
ATOM 637 C C . GLN A 1 80 ? 35.118 0.564 -46.490 1.00 94.19 80 GLN A C 1
ATOM 639 O O . GLN A 1 80 ? 34.199 0.065 -45.838 1.00 94.19 80 GLN A O 1
ATOM 644 N N . GLN A 1 81 ? 36.302 0.861 -45.945 1.00 94.62 81 GLN A N 1
ATOM 645 C CA . GLN A 1 81 ? 36.603 0.659 -44.522 1.00 94.62 81 GLN A CA 1
ATOM 646 C C . GLN A 1 81 ? 35.679 1.496 -43.624 1.00 94.62 81 GLN A C 1
ATOM 648 O O . GLN A 1 81 ? 35.055 0.954 -42.712 1.00 94.62 81 GLN A O 1
ATOM 653 N N . LEU A 1 82 ? 35.500 2.785 -43.930 1.00 93.38 82 LEU A N 1
ATOM 654 C CA . LEU A 1 82 ? 34.616 3.678 -43.168 1.00 93.38 82 LEU A CA 1
ATOM 655 C C . LEU A 1 82 ? 33.143 3.251 -43.235 1.00 93.38 82 LEU A C 1
ATOM 657 O O . LEU A 1 82 ? 32.431 3.321 -42.233 1.00 93.38 82 LEU A O 1
ATOM 661 N N . LEU A 1 83 ? 32.677 2.745 -44.383 1.00 93.62 83 LEU A N 1
ATOM 662 C CA . LEU A 1 83 ? 31.333 2.165 -44.504 1.00 93.62 83 LEU A CA 1
ATOM 663 C C . LEU A 1 83 ? 31.148 0.953 -43.585 1.00 93.62 83 LEU A C 1
ATOM 665 O O . LEU A 1 83 ? 30.091 0.795 -42.968 1.00 93.62 83 LEU A O 1
ATOM 669 N N . GLN A 1 84 ? 32.167 0.100 -43.476 1.00 95.50 84 GLN A N 1
ATOM 670 C CA . GLN A 1 84 ? 32.131 -1.059 -42.591 1.00 95.50 84 GLN A CA 1
ATOM 671 C C . GLN A 1 84 ? 32.117 -0.641 -41.114 1.00 95.50 84 GLN A C 1
ATOM 673 O O . GLN A 1 84 ? 31.323 -1.181 -40.340 1.00 95.50 84 GLN A O 1
ATOM 678 N N . GLU A 1 85 ? 32.936 0.338 -40.725 1.00 94.62 85 GLU A N 1
ATOM 679 C CA . GLU A 1 85 ? 32.949 0.903 -39.369 1.00 94.62 85 GLU A CA 1
ATOM 680 C C . GLU A 1 85 ? 31.610 1.548 -39.004 1.00 94.62 85 GLU A C 1
ATOM 682 O O . GLU A 1 85 ? 31.066 1.276 -37.931 1.00 94.62 85 GLU A O 1
ATOM 687 N N . LYS A 1 86 ? 31.020 2.316 -39.926 1.00 93.75 86 LYS A N 1
ATOM 688 C CA . LYS A 1 86 ? 29.690 2.911 -39.757 1.00 93.75 86 LYS A CA 1
ATOM 689 C C . LYS A 1 86 ? 28.627 1.840 -39.516 1.00 93.75 86 LYS A C 1
ATOM 691 O O . LYS A 1 86 ? 27.846 1.947 -38.575 1.00 93.75 86 LYS A O 1
ATOM 696 N N . LEU A 1 87 ? 28.623 0.771 -40.310 1.00 94.75 87 LEU A N 1
ATOM 697 C CA . LEU A 1 87 ? 27.661 -0.323 -40.156 1.00 94.75 87 LEU A CA 1
ATOM 698 C C . LEU A 1 87 ? 27.818 -1.041 -38.803 1.00 94.75 87 LEU A C 1
ATOM 700 O O . LEU A 1 87 ? 26.828 -1.448 -38.191 1.00 94.75 87 LEU A O 1
ATOM 704 N N . LEU A 1 88 ? 29.050 -1.191 -38.307 1.00 94.94 88 LEU A N 1
ATOM 705 C CA . LEU A 1 88 ? 29.314 -1.740 -36.973 1.00 94.94 88 LEU A CA 1
ATOM 706 C C . LEU A 1 88 ? 28.836 -0.799 -35.856 1.00 94.94 88 LEU A C 1
ATOM 708 O O . LEU A 1 88 ? 28.231 -1.271 -34.891 1.00 94.94 88 LEU A O 1
ATOM 712 N N . ALA A 1 89 ? 29.047 0.512 -35.999 1.00 93.25 89 ALA A N 1
ATOM 713 C CA . ALA A 1 89 ? 28.532 1.515 -35.068 1.00 93.25 89 ALA A CA 1
ATOM 714 C C . ALA A 1 89 ? 26.992 1.513 -35.029 1.00 93.25 89 ALA A C 1
ATOM 716 O O . ALA A 1 89 ? 26.401 1.513 -33.950 1.00 93.25 89 ALA A O 1
ATOM 717 N N . GLU A 1 90 ? 26.333 1.398 -36.186 1.00 93.00 90 GLU A N 1
ATOM 718 C CA . GLU A 1 90 ? 24.873 1.282 -36.291 1.00 93.00 90 GLU A CA 1
ATOM 719 C C . GLU A 1 90 ? 24.327 0.002 -35.637 1.00 93.00 90 GLU A C 1
ATOM 721 O O . GLU A 1 90 ? 23.273 0.031 -34.998 1.00 93.00 90 GLU A O 1
ATOM 726 N N . LYS A 1 91 ? 25.036 -1.129 -35.756 1.00 95.31 91 LYS A N 1
ATOM 727 C CA . LYS A 1 91 ? 24.667 -2.371 -35.055 1.00 95.31 91 LYS A CA 1
ATOM 728 C C . LYS A 1 91 ? 24.743 -2.204 -33.538 1.00 95.31 91 LYS A C 1
ATOM 730 O O . LYS A 1 91 ? 23.764 -2.503 -32.858 1.00 95.31 91 LYS A O 1
ATOM 735 N N . ARG A 1 92 ? 25.846 -1.648 -33.021 1.00 95.00 92 ARG A N 1
ATOM 736 C CA . ARG A 1 92 ? 25.987 -1.334 -31.586 1.00 95.00 92 ARG A CA 1
ATOM 737 C C . ARG A 1 92 ? 24.913 -0.370 -31.091 1.00 95.00 92 ARG A C 1
ATOM 739 O O . ARG A 1 92 ? 24.386 -0.545 -29.997 1.00 95.00 92 ARG A O 1
ATOM 746 N N . MET A 1 93 ? 24.548 0.623 -31.902 1.00 93.06 93 MET A N 1
ATOM 747 C CA . MET A 1 93 ? 23.454 1.540 -31.581 1.00 93.06 93 MET A CA 1
ATOM 748 C C . MET A 1 93 ? 22.125 0.804 -31.389 1.00 93.06 93 MET A C 1
ATOM 750 O O . MET A 1 93 ? 21.444 1.040 -30.391 1.00 93.06 93 MET A O 1
ATOM 754 N N . LYS A 1 94 ? 21.780 -0.124 -32.290 1.00 95.12 94 LYS A N 1
ATOM 755 C CA . LYS A 1 94 ? 20.553 -0.933 -32.179 1.00 95.12 94 LYS A CA 1
ATOM 756 C C . LYS A 1 94 ? 20.558 -1.834 -30.941 1.00 95.12 94 LYS A C 1
ATOM 758 O O . LYS A 1 94 ? 19.563 -1.877 -30.220 1.00 95.12 94 LYS A O 1
ATOM 763 N N . GLU A 1 95 ? 21.679 -2.489 -30.649 1.00 95.19 95 GLU A N 1
ATOM 764 C CA . GLU A 1 95 ? 21.837 -3.314 -29.441 1.00 95.19 95 GLU A CA 1
ATOM 765 C C . GLU A 1 95 ? 21.667 -2.478 -28.159 1.00 95.19 95 GLU A C 1
ATOM 767 O O . GLU A 1 95 ? 20.949 -2.874 -27.238 1.00 95.19 95 GLU A O 1
ATOM 772 N N . ASN A 1 96 ? 22.234 -1.268 -28.112 1.00 94.94 96 ASN A N 1
ATOM 773 C CA . ASN A 1 96 ? 22.044 -0.349 -26.986 1.00 94.94 96 ASN A CA 1
ATOM 774 C C . ASN A 1 96 ? 20.616 0.192 -26.879 1.00 94.94 96 ASN A C 1
ATOM 776 O O . ASN A 1 96 ? 20.142 0.497 -25.783 1.00 94.94 96 ASN A O 1
ATOM 780 N N . GLU A 1 97 ? 19.894 0.330 -27.989 1.00 94.25 97 GLU A N 1
ATOM 781 C CA . GLU A 1 97 ? 18.470 0.664 -27.969 1.00 94.25 97 GLU A CA 1
ATOM 782 C C . GLU A 1 97 ? 17.618 -0.453 -27.376 1.00 94.25 97 GLU A C 1
ATOM 784 O O . GLU A 1 97 ? 16.738 -0.176 -26.562 1.00 94.25 97 GLU A O 1
ATOM 789 N N . GLU A 1 98 ? 17.888 -1.706 -27.728 1.00 95.56 98 GLU A N 1
ATOM 790 C CA . GLU A 1 98 ? 17.246 -2.875 -27.119 1.00 95.56 98 GLU A CA 1
ATOM 791 C C . GLU A 1 98 ? 17.568 -2.983 -25.628 1.00 95.56 98 GLU A C 1
ATOM 793 O O . GLU A 1 98 ? 16.656 -3.081 -24.807 1.00 95.56 98 GLU A O 1
ATOM 798 N N . ARG A 1 99 ? 18.845 -2.848 -25.259 1.00 95.50 99 ARG A N 1
ATOM 799 C CA . ARG A 1 99 ? 19.282 -2.869 -23.859 1.00 95.50 99 ARG A CA 1
ATOM 800 C C . ARG A 1 99 ? 18.645 -1.753 -23.030 1.00 95.50 99 ARG A C 1
ATOM 802 O O . ARG A 1 99 ? 18.218 -1.981 -21.904 1.00 95.50 99 ARG A O 1
ATOM 809 N N . SER A 1 100 ? 18.559 -0.549 -23.589 1.00 94.12 100 SER A N 1
ATOM 810 C CA . SER A 1 100 ? 17.904 0.595 -22.950 1.00 94.12 100 SER A CA 1
ATOM 811 C C . SER A 1 100 ? 16.408 0.362 -22.748 1.00 94.12 100 SER A C 1
ATOM 813 O O . SER A 1 100 ? 15.894 0.746 -21.704 1.00 94.12 100 SER A O 1
ATOM 815 N N . ARG A 1 101 ? 15.721 -0.277 -23.706 1.00 96.25 101 ARG A N 1
ATOM 816 C CA . ARG A 1 101 ? 14.304 -0.643 -23.562 1.00 96.25 101 ARG A CA 1
ATOM 817 C C . ARG A 1 101 ? 14.098 -1.647 -22.431 1.00 96.25 101 ARG A C 1
ATOM 819 O O . ARG A 1 101 ? 13.271 -1.396 -21.564 1.00 96.25 101 ARG A O 1
ATOM 826 N N . ALA A 1 102 ? 14.902 -2.708 -22.384 1.00 95.50 102 ALA A N 1
ATOM 827 C CA . ALA A 1 102 ? 14.830 -3.700 -21.311 1.00 95.50 102 ALA A CA 1
ATOM 828 C C . ALA A 1 102 ? 15.063 -3.076 -19.918 1.00 95.50 102 ALA A C 1
ATOM 830 O O . ALA A 1 102 ? 14.311 -3.339 -18.985 1.00 95.50 102 ALA A O 1
ATOM 831 N N . LEU A 1 103 ? 16.059 -2.190 -19.781 1.00 94.75 103 LEU A N 1
ATOM 832 C CA . LEU A 1 103 ? 16.326 -1.490 -18.517 1.00 94.75 103 LEU A CA 1
ATOM 833 C C . LEU A 1 103 ? 15.193 -0.532 -18.111 1.00 94.75 103 LEU A C 1
ATOM 835 O O . LEU A 1 103 ? 14.915 -0.374 -16.921 1.00 94.75 103 LEU A O 1
ATOM 839 N N . GLU A 1 104 ? 14.535 0.115 -19.074 1.00 93.75 104 GLU A N 1
ATOM 840 C CA . GLU A 1 104 ? 13.388 0.986 -18.800 1.00 93.75 104 GLU A CA 1
ATOM 841 C C . GLU A 1 104 ? 12.194 0.169 -18.279 1.00 93.75 104 GLU A C 1
ATOM 843 O O . GLU A 1 104 ? 11.595 0.549 -17.271 1.00 93.75 104 GLU A O 1
ATOM 848 N N . GLU A 1 105 ? 11.915 -0.986 -18.893 1.00 95.81 105 GLU A N 1
ATOM 849 C CA . GLU A 1 105 ? 10.882 -1.934 -18.452 1.00 95.81 105 GLU A CA 1
ATOM 850 C C . GLU A 1 105 ? 11.158 -2.461 -17.035 1.00 95.81 105 GLU A C 1
ATOM 852 O O . GLU A 1 105 ? 10.266 -2.456 -16.182 1.00 95.81 105 GLU A O 1
ATOM 857 N N . GLU A 1 106 ? 12.401 -2.849 -16.734 1.00 95.25 106 GLU A N 1
ATOM 858 C CA . GLU A 1 106 ? 12.808 -3.249 -15.381 1.00 95.25 106 GLU A CA 1
ATOM 859 C C . GLU A 1 106 ? 12.596 -2.118 -14.367 1.00 95.25 106 GLU A C 1
ATOM 861 O O . GLU A 1 106 ? 12.070 -2.335 -13.271 1.00 95.25 106 GLU A O 1
ATOM 866 N N . ARG A 1 107 ? 12.964 -0.882 -14.726 1.00 95.31 107 ARG A N 1
ATOM 867 C CA . ARG A 1 107 ? 12.762 0.283 -13.858 1.00 95.31 107 ARG A CA 1
ATOM 868 C C . ARG A 1 107 ? 11.278 0.513 -13.575 1.00 95.31 107 ARG A C 1
ATOM 870 O O . ARG A 1 107 ? 10.920 0.761 -12.422 1.00 95.31 107 ARG A O 1
ATOM 877 N N . GLU A 1 108 ? 10.423 0.446 -14.592 1.00 95.25 108 GLU A N 1
ATOM 878 C CA . GLU A 1 108 ? 8.970 0.586 -14.432 1.00 95.25 108 GLU A CA 1
ATOM 879 C C . GLU A 1 108 ? 8.388 -0.534 -13.562 1.00 95.25 108 GLU A C 1
ATOM 881 O O . GLU A 1 108 ? 7.561 -0.277 -12.680 1.00 95.25 108 GLU A O 1
ATOM 886 N N . PHE A 1 109 ? 8.870 -1.764 -13.739 1.00 95.81 109 PHE A N 1
ATOM 887 C CA . PHE A 1 109 ? 8.487 -2.902 -12.912 1.00 95.81 109 PHE A CA 1
ATOM 888 C C . PHE A 1 109 ? 8.817 -2.662 -11.433 1.00 95.81 109 PHE A C 1
ATOM 890 O O . PHE A 1 109 ? 7.923 -2.703 -10.584 1.00 95.81 109 PHE A O 1
ATOM 897 N N . TYR A 1 110 ? 10.067 -2.322 -11.107 1.00 95.62 110 TYR A N 1
ATOM 898 C CA . TYR A 1 110 ? 10.454 -2.049 -9.720 1.00 95.62 110 TYR A CA 1
ATOM 899 C C . TYR A 1 110 ? 9.751 -0.813 -9.146 1.00 95.62 110 TYR A C 1
ATOM 901 O O . TYR A 1 110 ? 9.401 -0.788 -7.964 1.00 95.62 110 TYR A O 1
ATOM 909 N N . SER A 1 111 ? 9.504 0.209 -9.969 1.00 95.38 111 SER A N 1
ATOM 910 C CA . SER A 1 111 ? 8.781 1.411 -9.551 1.00 95.38 111 SER A CA 1
ATOM 911 C C . SER A 1 111 ? 7.326 1.104 -9.189 1.00 95.38 111 SER A C 1
ATOM 913 O O . SER A 1 111 ? 6.876 1.465 -8.099 1.00 95.38 111 SER A O 1
ATOM 915 N N . SER A 1 112 ? 6.611 0.383 -10.054 1.00 96.00 112 SER A N 1
ATOM 916 C CA . SER A 1 112 ? 5.217 -0.006 -9.818 1.00 96.00 112 SER A CA 1
ATOM 917 C C . SER A 1 112 ? 5.074 -0.944 -8.618 1.00 96.00 112 SER A C 1
ATOM 919 O O . SER A 1 112 ? 4.174 -0.756 -7.797 1.00 96.00 112 SER A O 1
ATOM 921 N N . GLN A 1 113 ? 5.999 -1.894 -8.450 1.00 96.44 113 GLN A N 1
ATOM 922 C CA . GLN A 1 113 ? 6.035 -2.775 -7.286 1.00 96.44 113 GLN A CA 1
ATOM 923 C C . GLN A 1 113 ? 6.271 -1.988 -5.989 1.00 96.44 113 GLN A C 1
ATOM 925 O O . GLN A 1 113 ? 5.539 -2.174 -5.016 1.00 96.44 113 GLN A O 1
ATOM 930 N N . SER A 1 114 ? 7.243 -1.072 -5.980 1.00 95.44 114 SER A N 1
ATOM 931 C CA . SER A 1 114 ? 7.520 -0.205 -4.828 1.00 95.44 114 SER A CA 1
ATOM 932 C C . SER A 1 114 ? 6.299 0.640 -4.453 1.00 95.44 114 SER A C 1
ATOM 934 O O . SER A 1 114 ? 5.909 0.696 -3.285 1.00 95.44 114 SER A O 1
ATOM 936 N N . GLN A 1 115 ? 5.625 1.226 -5.446 1.00 96.81 115 GLN A N 1
ATOM 937 C CA . GLN A 1 115 ? 4.412 2.009 -5.228 1.00 96.81 115 GLN A CA 1
ATOM 938 C C . GLN A 1 115 ? 3.257 1.156 -4.683 1.00 96.81 115 GLN A C 1
ATOM 940 O O . GLN A 1 115 ? 2.554 1.585 -3.769 1.00 96.81 115 GLN A O 1
ATOM 945 N N . ALA A 1 116 ? 3.058 -0.055 -5.209 1.00 97.31 116 ALA A N 1
ATOM 946 C CA . ALA A 1 116 ? 2.036 -0.975 -4.717 1.00 97.31 116 ALA A CA 1
ATOM 947 C C . ALA A 1 116 ? 2.286 -1.366 -3.251 1.00 97.31 116 ALA A C 1
ATOM 949 O O . ALA A 1 116 ? 1.362 -1.322 -2.436 1.00 97.31 116 ALA A O 1
ATOM 950 N N . LEU A 1 117 ? 3.539 -1.668 -2.895 1.00 97.31 117 LEU A N 1
ATOM 951 C CA . LEU A 1 117 ? 3.936 -1.949 -1.514 1.00 97.31 117 LEU A CA 1
ATOM 952 C C . LEU A 1 117 ? 3.720 -0.734 -0.607 1.00 97.31 117 LEU A C 1
ATOM 954 O O . LEU A 1 117 ? 3.190 -0.876 0.493 1.00 97.31 117 LEU A O 1
ATOM 958 N N . GLN A 1 118 ? 4.066 0.468 -1.068 1.00 97.50 118 GLN A N 1
ATOM 959 C CA . GLN A 1 118 ? 3.841 1.699 -0.315 1.00 97.50 118 GLN A CA 1
ATOM 960 C C . GLN A 1 118 ? 2.348 1.948 -0.058 1.00 97.50 118 GLN A C 1
ATOM 962 O O . GLN A 1 118 ? 1.970 2.268 1.067 1.00 97.50 118 GLN A O 1
ATOM 967 N N . ASN A 1 119 ? 1.494 1.766 -1.068 1.00 97.75 119 ASN A N 1
ATOM 968 C CA . ASN A 1 119 ? 0.045 1.898 -0.914 1.00 97.75 119 ASN A CA 1
ATOM 969 C C . ASN A 1 119 ? -0.504 0.871 0.083 1.00 97.75 119 ASN A C 1
ATOM 971 O O . ASN A 1 119 ? -1.257 1.239 0.981 1.00 97.75 119 ASN A O 1
ATOM 975 N N . SER A 1 120 ? -0.060 -0.385 -0.012 1.00 98.38 120 SER A N 1
ATOM 976 C CA . SER A 1 120 ? -0.449 -1.438 0.929 1.00 98.38 120 SER A CA 1
ATOM 977 C C . SER A 1 120 ? -0.023 -1.112 2.366 1.00 98.38 120 SER A C 1
ATOM 979 O O . SER A 1 120 ? -0.812 -1.275 3.295 1.00 98.38 120 SER A O 1
ATOM 981 N N . LEU A 1 121 ? 1.183 -0.569 2.568 1.00 98.38 121 LEU A N 1
ATOM 982 C CA . LEU A 1 121 ? 1.638 -0.113 3.886 1.00 98.38 121 LEU A CA 1
ATOM 983 C C . LEU A 1 121 ? 0.787 1.039 4.432 1.00 98.38 121 LEU A C 1
ATOM 985 O O . LEU A 1 121 ? 0.502 1.071 5.631 1.00 98.38 121 LEU A O 1
ATOM 989 N N . LEU A 1 122 ? 0.380 1.983 3.579 1.00 98.31 122 LEU A N 1
ATOM 990 C CA . LEU A 1 122 ? -0.496 3.088 3.975 1.00 98.31 122 LEU A CA 1
ATOM 991 C C . LEU A 1 122 ? -1.882 2.586 4.392 1.00 98.31 122 LEU A C 1
ATOM 993 O O . LEU A 1 122 ? -2.384 3.002 5.438 1.00 98.31 122 LEU A O 1
ATOM 997 N N . GLU A 1 123 ? -2.472 1.676 3.617 1.00 98.06 123 GLU A N 1
ATOM 998 C CA . GLU A 1 123 ? -3.755 1.037 3.930 1.00 98.06 123 GLU A CA 1
ATOM 999 C C . GLU A 1 123 ? -3.677 0.273 5.254 1.00 98.06 123 GLU A C 1
ATOM 1001 O O . GLU A 1 123 ? -4.451 0.553 6.170 1.00 98.06 123 GLU A O 1
ATOM 1006 N N . LEU A 1 124 ? -2.672 -0.592 5.417 1.00 98.44 124 LEU A N 1
ATOM 1007 C CA . LEU A 1 124 ? -2.485 -1.379 6.637 1.00 98.44 124 LEU A CA 1
ATOM 1008 C C . LEU A 1 124 ? -2.248 -0.489 7.867 1.00 98.44 124 LEU A C 1
ATOM 1010 O O . LEU A 1 124 ? -2.717 -0.781 8.966 1.00 98.44 124 LEU A O 1
ATOM 1014 N N . THR A 1 125 ? -1.548 0.634 7.695 1.00 98.31 125 THR A N 1
ATOM 1015 C CA . THR A 1 125 ? -1.343 1.612 8.771 1.00 98.31 125 THR A CA 1
ATOM 1016 C C . THR A 1 125 ? -2.652 2.298 9.159 1.00 98.31 125 THR A C 1
ATOM 1018 O O . THR A 1 125 ? -2.918 2.482 10.348 1.00 98.31 125 THR A O 1
ATOM 1021 N N . ALA A 1 126 ? -3.487 2.660 8.183 1.00 98.38 126 ALA A N 1
ATOM 1022 C CA . ALA A 1 126 ? -4.794 3.253 8.443 1.00 98.38 126 ALA A CA 1
ATOM 1023 C C . ALA A 1 126 ? -5.738 2.259 9.140 1.00 98.38 126 ALA A C 1
ATOM 1025 O O . ALA A 1 126 ? -6.397 2.627 10.117 1.00 98.38 126 ALA A O 1
ATOM 1026 N N . GLU A 1 127 ? -5.754 1.000 8.695 1.00 98.25 127 GLU A N 1
ATOM 1027 C CA . GLU A 1 127 ? -6.507 -0.091 9.321 1.00 98.25 127 GLU A CA 1
ATOM 1028 C C . GLU A 1 127 ? -6.042 -0.347 10.754 1.00 98.25 127 GLU A C 1
ATOM 1030 O O . GLU A 1 127 ? -6.868 -0.393 11.665 1.00 98.25 127 GLU A O 1
ATOM 1035 N N . LYS A 1 128 ? -4.725 -0.413 10.989 1.00 98.50 128 LYS A N 1
ATOM 1036 C CA . LYS A 1 128 ? -4.153 -0.536 12.335 1.00 98.50 128 LYS A CA 1
ATOM 1037 C C . LYS A 1 128 ? -4.622 0.602 13.241 1.00 98.50 128 LYS A C 1
ATOM 1039 O O . LYS A 1 128 ? -5.110 0.349 14.338 1.00 98.50 128 LYS A O 1
ATOM 1044 N N . GLN A 1 129 ? -4.504 1.852 12.794 1.00 98.44 129 GLN A N 1
ATOM 1045 C CA . GLN A 1 129 ? -4.929 3.008 13.590 1.00 98.44 129 GLN A CA 1
ATOM 1046 C C . GLN A 1 129 ? -6.436 2.999 13.869 1.00 98.44 129 GLN A C 1
ATOM 1048 O O . GLN A 1 129 ? -6.869 3.464 14.923 1.00 98.44 129 GLN A O 1
ATOM 1053 N N . GLN A 1 130 ? -7.245 2.515 12.925 1.00 98.31 130 GLN A N 1
ATOM 1054 C CA . GLN A 1 130 ? -8.681 2.344 13.118 1.00 98.31 130 GLN A CA 1
ATOM 1055 C C . GLN A 1 130 ? -8.967 1.272 14.171 1.00 98.31 130 GLN A C 1
ATOM 1057 O O . GLN A 1 130 ? -9.660 1.562 15.143 1.00 98.31 130 GLN A O 1
ATOM 1062 N N . ALA A 1 131 ? -8.357 0.094 14.043 1.00 97.94 131 ALA A N 1
ATOM 1063 C CA . ALA A 1 131 ? -8.506 -1.000 14.995 1.00 97.94 131 ALA A CA 1
ATOM 1064 C C . ALA A 1 131 ? -8.034 -0.614 16.409 1.00 97.94 131 ALA A C 1
ATOM 1066 O O . ALA A 1 131 ? -8.698 -0.938 17.388 1.00 97.94 131 ALA A O 1
ATOM 1067 N N . GLU A 1 132 ? -6.937 0.137 16.540 1.00 98.31 132 GLU A N 1
ATOM 1068 C CA . GLU A 1 132 ? -6.468 0.662 17.831 1.00 98.31 132 GLU A CA 1
ATOM 1069 C C . GLU A 1 132 ? -7.476 1.633 18.461 1.00 98.31 132 GLU A C 1
ATOM 1071 O O . GLU A 1 132 ? -7.689 1.617 19.678 1.00 98.31 132 GLU A O 1
ATOM 1076 N N . ARG A 1 133 ? -8.118 2.481 17.648 1.00 98.19 133 ARG A N 1
ATOM 1077 C CA . ARG A 1 133 ? -9.168 3.396 18.115 1.00 98.19 133 ARG A CA 1
ATOM 1078 C C . ARG A 1 133 ? -10.407 2.635 18.580 1.00 98.19 133 ARG A C 1
ATOM 1080 O O . ARG A 1 133 ? -10.931 2.960 19.647 1.00 98.19 133 ARG A O 1
ATOM 1087 N N . ASP A 1 134 ? -10.821 1.617 17.835 1.00 97.38 134 ASP A N 1
ATOM 1088 C CA . ASP A 1 134 ? -11.979 0.786 18.168 1.00 97.38 134 ASP A CA 1
ATOM 1089 C C . ASP A 1 134 ? -11.715 -0.059 19.423 1.00 97.38 134 ASP A C 1
ATOM 1091 O O . ASP A 1 134 ? -12.522 -0.041 20.352 1.00 97.38 134 ASP A O 1
ATOM 1095 N N . LEU A 1 135 ? -10.534 -0.679 19.532 1.00 98.06 135 LEU A N 1
ATOM 1096 C CA . LEU A 1 135 ? -10.109 -1.411 20.727 1.00 98.06 135 LEU A CA 1
ATOM 10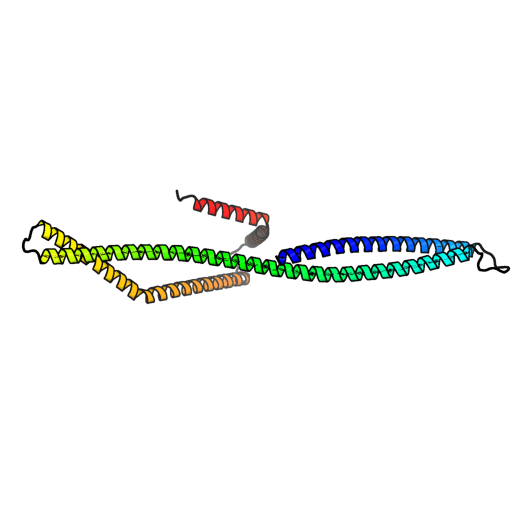97 C C . LEU A 1 135 ? -10.075 -0.499 21.957 1.00 98.06 135 LEU A C 1
ATOM 1099 O O . LEU A 1 135 ? -10.551 -0.870 23.026 1.00 98.06 135 LEU A O 1
ATOM 1103 N N . LYS A 1 136 ? -9.553 0.725 21.824 1.00 98.38 136 LYS A N 1
ATOM 1104 C CA . LYS A 1 136 ? -9.545 1.697 22.926 1.00 98.38 136 LYS A CA 1
ATOM 1105 C C . LYS A 1 136 ? -10.960 2.083 23.358 1.00 98.38 136 LYS A C 1
ATOM 1107 O O . LYS A 1 136 ? -11.188 2.298 24.548 1.00 98.38 136 LYS A O 1
ATOM 1112 N N . ALA A 1 137 ? -11.894 2.208 22.418 1.00 97.31 137 ALA A N 1
ATOM 1113 C CA . ALA A 1 137 ? -13.294 2.467 22.734 1.00 97.31 137 ALA A CA 1
ATOM 1114 C C . ALA A 1 137 ? -13.932 1.266 23.449 1.00 97.31 137 ALA A C 1
ATOM 1116 O O . ALA A 1 137 ? -14.577 1.452 24.478 1.00 97.31 137 ALA A O 1
ATOM 1117 N N . GLU A 1 138 ? -13.684 0.046 22.973 1.00 97.00 138 GLU A N 1
ATOM 1118 C CA . GLU A 1 138 ? -14.178 -1.178 23.602 1.00 97.00 138 GLU A CA 1
ATOM 1119 C C . GLU A 1 138 ? -13.632 -1.354 25.024 1.00 97.00 138 GLU A C 1
ATOM 1121 O O . GLU A 1 138 ? -14.399 -1.616 25.947 1.00 97.00 138 GLU A O 1
ATOM 1126 N N . VAL A 1 139 ? -12.329 -1.139 25.235 1.00 97.81 139 VAL A N 1
ATOM 1127 C CA . VAL A 1 139 ? -11.706 -1.208 26.566 1.00 97.81 139 VAL A CA 1
ATOM 1128 C C . VAL A 1 139 ? -12.355 -0.214 27.526 1.00 97.81 139 VAL A C 1
ATOM 1130 O O . VAL A 1 139 ? -12.656 -0.583 28.656 1.00 97.81 139 VAL A O 1
ATOM 1133 N N . LYS A 1 140 ? -12.638 1.021 27.088 1.00 97.56 140 LYS A N 1
ATOM 1134 C CA . LYS A 1 140 ? -13.357 1.998 27.923 1.00 97.56 140 LYS A CA 1
ATOM 1135 C C . LYS A 1 140 ? -14.746 1.498 28.313 1.00 97.56 140 LYS A C 1
ATOM 1137 O O . LYS A 1 140 ? -15.095 1.542 29.486 1.00 97.56 140 LYS A O 1
ATOM 1142 N N . VAL A 1 141 ? -15.505 0.970 27.352 1.00 96.06 141 VAL A N 1
ATOM 1143 C CA . VAL A 1 141 ? -16.837 0.409 27.619 1.00 96.06 141 VAL A CA 1
ATOM 1144 C C . VAL A 1 141 ? -16.752 -0.766 28.597 1.00 96.06 141 VAL A C 1
ATOM 1146 O O . VAL A 1 141 ? -17.553 -0.833 29.527 1.00 96.06 141 VAL A O 1
ATOM 1149 N N . ARG A 1 142 ? -15.766 -1.660 28.444 1.00 96.69 142 ARG A N 1
ATOM 1150 C CA . ARG A 1 142 ? -15.533 -2.770 29.383 1.00 96.69 142 ARG A CA 1
ATOM 1151 C C . ARG A 1 142 ? -15.195 -2.268 30.786 1.00 96.69 142 ARG A C 1
ATOM 1153 O O . ARG A 1 142 ? -15.805 -2.733 31.741 1.00 96.69 142 ARG A O 1
ATOM 1160 N N . MET A 1 143 ? -14.313 -1.276 30.913 1.00 97.62 143 MET A N 1
ATOM 1161 C CA . MET A 1 143 ? -13.988 -0.659 32.206 1.00 97.62 143 MET A CA 1
ATOM 1162 C C . MET A 1 143 ? -15.223 -0.041 32.880 1.00 97.62 143 MET A C 1
ATOM 1164 O O . MET A 1 143 ? -15.420 -0.211 34.084 1.00 97.62 143 MET A O 1
ATOM 1168 N N . ASP A 1 144 ? -16.076 0.649 32.117 1.00 95.56 144 ASP A N 1
ATOM 1169 C CA . ASP A 1 144 ? -17.310 1.250 32.635 1.00 95.56 144 ASP A CA 1
ATOM 1170 C C . ASP A 1 144 ? -18.345 0.192 33.052 1.00 95.56 144 ASP A C 1
ATOM 1172 O O . ASP A 1 144 ? -19.114 0.406 33.993 1.00 95.56 144 ASP A O 1
ATOM 1176 N N . LEU A 1 145 ? -18.391 -0.948 32.357 1.00 94.00 145 LEU A N 1
ATOM 1177 C CA . LEU A 1 145 ? -19.231 -2.091 32.726 1.00 94.00 145 LEU A CA 1
ATOM 1178 C C . LEU A 1 145 ? -18.721 -2.778 33.996 1.00 94.00 145 LEU A C 1
ATOM 1180 O O . LEU A 1 145 ? -19.511 -3.018 34.904 1.00 94.00 145 LEU A O 1
ATOM 1184 N N . GLU A 1 146 ? -17.415 -3.026 34.108 1.00 95.94 146 GLU A N 1
ATOM 1185 C CA . GLU A 1 146 ? -16.80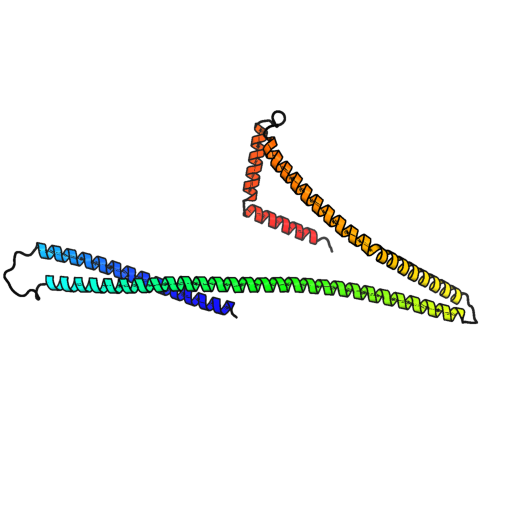0 -3.581 35.321 1.00 95.94 146 GLU A CA 1
ATOM 1186 C C . GLU A 1 146 ? -17.026 -2.683 36.537 1.00 95.94 146 GLU A C 1
ATOM 1188 O O . GLU A 1 146 ? -17.314 -3.169 37.628 1.00 95.94 146 GLU A O 1
ATOM 1193 N N . LYS A 1 147 ? -16.923 -1.360 36.360 1.00 96.44 147 LYS A N 1
ATOM 1194 C CA . LYS A 1 147 ? -17.215 -0.408 37.432 1.00 96.44 147 LYS A CA 1
ATOM 1195 C C . LYS A 1 147 ? -18.659 -0.545 37.918 1.00 96.44 147 LYS A C 1
ATOM 1197 O O . LYS A 1 147 ? -18.877 -0.648 39.119 1.00 96.44 147 LYS A O 1
ATOM 1202 N N . ARG A 1 148 ? -19.626 -0.587 36.998 1.00 94.75 148 ARG A N 1
ATOM 1203 C CA . ARG A 1 148 ? -21.049 -0.751 37.335 1.00 94.75 148 ARG A CA 1
ATOM 1204 C C . ARG A 1 148 ? -21.352 -2.098 37.980 1.00 94.75 148 ARG A C 1
ATOM 1206 O O . ARG A 1 148 ? -22.171 -2.158 38.890 1.00 94.75 148 ARG A O 1
ATOM 1213 N N . LEU A 1 149 ? -20.688 -3.161 37.531 1.00 96.31 149 LEU A N 1
ATOM 1214 C CA . LEU A 1 149 ? -20.798 -4.482 38.142 1.00 96.31 149 LEU A CA 1
ATOM 1215 C C . LEU A 1 149 ? -20.307 -4.453 39.596 1.00 96.31 149 LEU A C 1
ATOM 1217 O O . LEU A 1 149 ? -21.038 -4.887 40.478 1.00 96.31 149 LEU A O 1
ATOM 1221 N N . ARG A 1 150 ? -19.141 -3.848 39.860 1.00 97.06 150 ARG A N 1
ATOM 1222 C CA . ARG A 1 150 ? -18.634 -3.665 41.230 1.00 97.06 150 ARG A CA 1
ATOM 1223 C C . ARG A 1 150 ? -19.590 -2.854 42.105 1.00 97.06 150 ARG A C 1
ATOM 1225 O O . ARG A 1 150 ? -19.881 -3.265 43.219 1.00 97.06 150 ARG A O 1
ATOM 1232 N N . GLU A 1 151 ? -20.126 -1.741 41.600 1.00 95.62 151 GLU A N 1
ATOM 1233 C CA . GLU A 1 151 ? -21.112 -0.927 42.336 1.00 95.62 151 GLU A CA 1
ATOM 1234 C C . GLU A 1 151 ? -22.376 -1.736 42.693 1.00 95.62 151 GLU A C 1
ATOM 1236 O O . GLU A 1 151 ? -22.928 -1.586 43.784 1.00 95.62 151 GLU A O 1
ATOM 1241 N N . ALA A 1 152 ? -22.831 -2.621 41.799 1.00 96.56 152 ALA A N 1
ATOM 1242 C CA . ALA A 1 152 ? -23.951 -3.521 42.064 1.00 96.56 152 ALA A CA 1
ATOM 1243 C C . ALA A 1 152 ? -23.597 -4.606 43.101 1.00 96.56 152 ALA A C 1
ATOM 1245 O O . ALA A 1 152 ? -24.395 -4.882 43.998 1.00 96.56 152 ALA A O 1
ATOM 1246 N N . GLU A 1 153 ? -22.404 -5.195 43.025 1.00 96.44 153 GLU A N 1
ATOM 1247 C CA . GLU A 1 153 ? -21.912 -6.160 44.018 1.00 96.44 153 GLU A CA 1
ATOM 1248 C C . GLU A 1 153 ? -21.803 -5.532 45.414 1.00 96.44 153 GLU A C 1
ATOM 1250 O O . GLU A 1 153 ? -22.279 -6.110 46.392 1.00 96.44 153 GLU A O 1
ATOM 1255 N N . GLU A 1 154 ? -21.253 -4.321 45.515 1.00 96.25 154 GLU A N 1
ATOM 1256 C CA . GLU A 1 154 ? -21.162 -3.565 46.769 1.00 96.25 154 GLU A CA 1
ATOM 1257 C C . GLU A 1 154 ? -22.550 -3.240 47.342 1.00 96.25 154 GLU A C 1
ATOM 1259 O O . GLU A 1 154 ? -22.775 -3.389 48.547 1.00 96.25 154 GLU A O 1
ATOM 1264 N N . ALA A 1 155 ? -23.507 -2.847 46.493 1.00 96.38 155 ALA A N 1
ATOM 1265 C CA . ALA A 1 155 ? -24.890 -2.609 46.905 1.00 96.38 155 ALA A CA 1
ATOM 1266 C C . ALA A 1 155 ? -25.556 -3.889 47.444 1.00 96.38 155 ALA A C 1
ATOM 1268 O O . ALA A 1 155 ? -26.242 -3.841 48.466 1.00 96.38 155 ALA A O 1
ATOM 1269 N N . LEU A 1 156 ? -25.327 -5.043 46.804 1.00 96.12 156 LEU A N 1
ATOM 1270 C CA . LEU A 1 156 ? -25.818 -6.339 47.287 1.00 96.12 156 LEU A CA 1
ATOM 1271 C C . LEU A 1 156 ? -25.211 -6.711 48.644 1.00 96.12 156 LEU A C 1
ATOM 1273 O O . LEU A 1 156 ? -25.950 -7.076 49.557 1.00 96.12 156 LEU A O 1
ATOM 1277 N N . GLN A 1 157 ? -23.895 -6.562 48.806 1.00 95.38 157 GLN A N 1
ATOM 1278 C CA . GLN A 1 157 ? -23.212 -6.837 50.075 1.00 95.38 157 GLN A CA 1
ATOM 1279 C C . GLN A 1 157 ? -23.685 -5.901 51.199 1.00 95.38 157 GLN A C 1
ATOM 1281 O O . GLN A 1 157 ? -23.918 -6.341 52.325 1.00 95.38 157 GLN A O 1
ATOM 1286 N N . SER A 1 158 ? -23.876 -4.611 50.902 1.00 93.44 158 SER A N 1
ATOM 1287 C CA . SER A 1 158 ? -24.431 -3.612 51.831 1.00 93.44 158 SER A CA 1
ATOM 1288 C C . SER A 1 158 ? -25.846 -3.991 52.284 1.00 93.44 158 SER A C 1
ATOM 1290 O O . SER A 1 158 ? -26.157 -3.919 53.477 1.00 93.44 158 SER A O 1
ATOM 1292 N N . LEU A 1 159 ? -26.690 -4.466 51.362 1.00 93.56 159 LEU A N 1
ATOM 1293 C CA . LEU A 1 159 ? -28.032 -4.960 51.679 1.00 93.56 159 LEU A CA 1
ATOM 1294 C C . LEU A 1 159 ? -28.007 -6.205 52.563 1.00 93.56 159 LEU A C 1
ATOM 1296 O O . LEU A 1 159 ? -28.738 -6.250 53.552 1.00 93.56 159 LEU A O 1
ATOM 1300 N N . GLU A 1 160 ? -27.161 -7.183 52.244 1.00 92.44 160 GLU A N 1
ATOM 1301 C CA . GLU A 1 160 ? -26.993 -8.398 53.044 1.00 92.44 160 GLU A CA 1
ATOM 1302 C C . GLU A 1 160 ? -26.558 -8.061 54.480 1.00 92.44 160 GLU A C 1
ATOM 1304 O O . GLU A 1 160 ? -27.187 -8.492 55.448 1.00 92.44 160 GLU A O 1
ATOM 1309 N N . GLN A 1 161 ? -25.541 -7.210 54.639 1.00 90.75 161 GLN A N 1
ATOM 1310 C CA . GLN A 1 161 ? -25.076 -6.753 55.953 1.00 90.75 161 GLN A CA 1
ATOM 1311 C C . GLN A 1 161 ? -26.143 -5.947 56.706 1.00 90.75 161 GLN A C 1
ATOM 1313 O O . GLN A 1 161 ? -26.288 -6.087 57.923 1.00 90.75 161 GLN A O 1
ATOM 1318 N N . GLY A 1 162 ? -26.899 -5.104 55.998 1.00 88.19 162 GLY A N 1
ATOM 1319 C CA . GLY A 1 162 ? -27.997 -4.321 56.561 1.00 88.19 162 GLY A CA 1
ATOM 1320 C C . GLY A 1 162 ? -29.103 -5.207 57.132 1.00 88.19 162 GLY A C 1
ATOM 1321 O O . GLY A 1 162 ? -29.518 -4.995 58.275 1.00 88.19 162 GLY A O 1
ATOM 1322 N N . LEU A 1 163 ? -29.514 -6.227 56.372 1.00 86.00 163 LEU A N 1
ATOM 1323 C CA . LEU A 1 163 ? -30.523 -7.214 56.770 1.00 86.00 163 LEU A CA 1
ATOM 1324 C C . LEU A 1 163 ? -30.058 -8.096 57.934 1.00 86.00 163 LEU A C 1
ATOM 1326 O O . LEU A 1 163 ? -30.848 -8.384 58.828 1.00 86.00 163 LEU A O 1
ATOM 1330 N N . ASN A 1 164 ? -28.778 -8.469 57.962 1.00 87.31 164 ASN A N 1
ATOM 1331 C CA . ASN A 1 164 ? -28.200 -9.282 59.034 1.00 87.31 164 ASN A CA 1
ATOM 1332 C C . ASN A 1 164 ? -27.941 -8.491 60.333 1.00 87.31 164 ASN A C 1
ATOM 1334 O O . ASN A 1 164 ? -27.576 -9.073 61.356 1.00 87.31 164 ASN A O 1
ATOM 1338 N N . SER A 1 165 ? -28.107 -7.164 60.327 1.00 85.56 165 SER A N 1
ATOM 1339 C CA . SER A 1 165 ? -27.843 -6.332 61.502 1.00 85.56 165 SER A CA 1
ATOM 1340 C C . SER A 1 165 ? -29.056 -6.240 62.440 1.00 85.56 165 SER A C 1
ATOM 1342 O O . SER A 1 165 ? -30.128 -5.793 62.048 1.00 85.56 165 SER A O 1
ATOM 1344 N N . LEU A 1 166 ? -28.870 -6.590 63.720 1.00 76.38 166 LEU A N 1
ATOM 1345 C CA . LEU A 1 166 ? -29.921 -6.535 64.756 1.00 76.38 166 LEU A CA 1
ATOM 1346 C C . LEU A 1 166 ? -30.393 -5.105 65.092 1.00 76.38 166 LEU A C 1
ATOM 1348 O O . LEU A 1 166 ? -31.508 -4.915 65.570 1.00 76.38 166 LEU A O 1
ATOM 1352 N N . ASN A 1 167 ? -29.560 -4.091 64.828 1.00 76.19 167 ASN A N 1
ATOM 1353 C CA . ASN A 1 167 ? -29.863 -2.685 65.112 1.00 76.19 167 ASN A CA 1
ATOM 1354 C C . ASN A 1 167 ? -30.335 -1.962 63.848 1.00 76.19 167 ASN A C 1
ATOM 1356 O O . ASN A 1 167 ? -29.517 -1.477 63.050 1.00 76.19 167 ASN A O 1
ATOM 1360 N N . PHE A 1 168 ? -31.656 -1.866 63.699 1.00 75.88 168 PHE A N 1
ATOM 1361 C CA . PHE A 1 168 ? -32.308 -1.143 62.614 1.00 75.88 168 PHE A CA 1
ATOM 1362 C C . PHE A 1 168 ? -32.368 0.361 62.923 1.00 75.88 168 PHE A C 1
ATOM 1364 O O . PHE A 1 168 ? -32.931 0.782 63.930 1.00 75.88 168 PHE A O 1
ATOM 1371 N N . ASN A 1 169 ? -31.786 1.184 62.049 1.00 85.00 169 ASN A N 1
ATOM 1372 C CA . ASN A 1 169 ? -31.845 2.646 62.132 1.00 85.00 169 ASN A CA 1
ATOM 1373 C C . ASN A 1 169 ? -32.475 3.197 60.843 1.00 85.00 169 ASN A C 1
ATOM 1375 O O . ASN A 1 169 ? -32.256 2.648 59.762 1.00 85.00 169 ASN A O 1
ATOM 1379 N N . LYS A 1 170 ? -33.203 4.317 60.933 1.00 86.50 170 LYS A N 1
ATOM 1380 C CA . LYS A 1 170 ? -33.820 5.010 59.786 1.00 86.50 170 LYS A CA 1
ATOM 1381 C C . LYS A 1 170 ? -32.804 5.371 58.698 1.00 86.50 170 LYS A C 1
ATOM 1383 O O . LYS A 1 170 ? -33.145 5.422 57.521 1.00 86.50 170 LYS A O 1
ATOM 1388 N N . GLU A 1 171 ? -31.556 5.631 59.075 1.00 86.81 171 GLU A N 1
ATOM 1389 C CA . GLU A 1 171 ? -30.469 5.902 58.130 1.00 86.81 171 GLU A CA 1
ATOM 1390 C C . GLU A 1 171 ? -30.077 4.659 57.316 1.00 86.81 171 GLU A C 1
ATOM 1392 O O . GLU A 1 171 ? -29.948 4.738 56.095 1.00 86.81 171 GLU A O 1
ATOM 1397 N N . LYS A 1 172 ? -29.992 3.489 57.966 1.00 86.00 172 LYS A N 1
ATOM 1398 C CA . LYS A 1 172 ? -29.747 2.211 57.284 1.00 86.00 172 LYS A CA 1
ATOM 1399 C C . LYS A 1 172 ? -30.889 1.864 56.338 1.00 86.00 172 LYS A C 1
ATOM 1401 O O . LYS A 1 172 ? -30.635 1.487 55.203 1.00 86.00 172 LYS A O 1
ATOM 1406 N N . GLU A 1 173 ? -32.134 2.076 56.760 1.00 88.31 173 GLU A N 1
ATOM 1407 C CA . GLU A 1 173 ? -33.305 1.860 55.904 1.00 88.31 173 GLU A CA 1
ATOM 1408 C C . GLU A 1 173 ? -33.249 2.725 54.632 1.00 88.31 173 GLU A C 1
ATOM 1410 O O . GLU A 1 173 ? -33.528 2.244 53.533 1.00 88.31 173 GLU A O 1
ATOM 1415 N N . LYS A 1 174 ? -32.844 3.998 54.751 1.00 90.38 174 LYS A N 1
ATOM 1416 C CA . LYS A 1 174 ? -32.645 4.882 53.590 1.00 90.38 174 LYS A CA 1
ATOM 1417 C C . LYS A 1 174 ? -31.526 4.384 52.676 1.00 90.38 174 LYS A C 1
ATOM 1419 O O . LYS A 1 174 ? -31.711 4.391 51.461 1.00 90.38 174 LYS A O 1
ATOM 1424 N N . LYS A 1 175 ? -30.402 3.936 53.244 1.00 90.06 175 LYS A N 1
ATOM 1425 C CA . LYS A 1 175 ? -29.275 3.386 52.479 1.00 90.06 175 LYS A CA 1
ATOM 1426 C C . LYS A 1 175 ? -29.679 2.118 51.721 1.00 90.06 175 LYS A C 1
ATOM 1428 O O . LYS A 1 175 ? -29.496 2.055 50.515 1.00 90.06 175 LYS A O 1
ATOM 1433 N N . MET A 1 176 ? -30.369 1.190 52.382 1.00 90.94 176 MET A N 1
ATOM 1434 C CA . MET A 1 176 ? -30.898 -0.023 51.751 1.00 90.94 176 MET A CA 1
ATOM 1435 C C . MET A 1 176 ? -31.888 0.296 50.619 1.00 90.94 176 MET A C 1
ATOM 1437 O O . MET A 1 176 ? -31.830 -0.304 49.551 1.00 90.94 176 MET A O 1
ATOM 1441 N N . LYS A 1 177 ? -32.778 1.283 50.793 1.00 92.88 177 LYS A N 1
ATOM 1442 C CA . LYS A 1 177 ? -33.672 1.725 49.704 1.00 92.88 177 LYS A CA 1
ATOM 1443 C C . LYS A 1 177 ? -32.899 2.283 48.504 1.00 92.88 177 LYS A C 1
ATOM 1445 O O . LYS A 1 177 ? -33.309 2.054 47.365 1.00 92.88 177 LYS A O 1
ATOM 1450 N N . ALA A 1 178 ? -31.803 3.004 48.742 1.00 94.31 178 ALA A N 1
ATOM 1451 C CA . ALA A 1 178 ? -30.930 3.490 47.677 1.00 94.31 178 ALA A CA 1
ATOM 1452 C C . ALA A 1 178 ? -30.216 2.331 46.961 1.00 94.31 178 ALA A C 1
ATOM 1454 O O . ALA A 1 178 ? -30.249 2.281 45.732 1.00 94.31 178 ALA A O 1
ATOM 1455 N N . ASP A 1 179 ? -29.679 1.365 47.709 1.00 95.38 179 ASP A N 1
ATOM 1456 C CA . ASP A 1 179 ? -29.014 0.172 47.168 1.00 95.38 179 ASP A CA 1
ATOM 1457 C C . ASP A 1 179 ? -29.977 -0.663 46.299 1.00 95.38 179 ASP A C 1
ATOM 1459 O O . ASP A 1 179 ? -29.648 -1.020 45.168 1.00 95.38 179 ASP A O 1
ATOM 1463 N N . VAL A 1 180 ? -31.224 -0.873 46.749 1.00 96.12 180 VAL A N 1
ATOM 1464 C CA . VAL A 1 180 ? -32.279 -1.543 45.957 1.00 96.12 180 VAL A CA 1
ATOM 1465 C C . VAL A 1 180 ? -32.608 -0.770 44.676 1.00 96.12 180 VAL A C 1
ATOM 1467 O O . VAL A 1 180 ? -32.802 -1.371 43.618 1.00 96.12 180 VAL A O 1
ATOM 1470 N N . SER A 1 181 ? -32.668 0.562 44.741 1.00 95.31 181 SER A N 1
ATOM 1471 C CA . SER A 1 181 ? -32.907 1.406 43.562 1.00 95.31 181 SER A CA 1
ATOM 1472 C C . SER A 1 181 ? -31.758 1.314 42.550 1.00 95.31 181 SER A C 1
ATOM 1474 O O . SER A 1 181 ? -32.003 1.219 41.346 1.00 95.31 181 SER A O 1
ATOM 1476 N N . ASN A 1 182 ? -30.510 1.287 43.024 1.00 94.38 182 ASN A N 1
ATOM 1477 C CA . ASN A 1 182 ? -29.326 1.120 42.179 1.00 94.38 182 ASN A CA 1
ATOM 1478 C C . ASN A 1 182 ? -29.310 -0.255 41.500 1.00 94.38 182 ASN A C 1
ATOM 1480 O O . ASN A 1 182 ? -29.120 -0.331 40.286 1.00 94.38 182 ASN A O 1
ATOM 1484 N N . LEU A 1 183 ? -29.611 -1.323 42.242 1.00 96.75 183 LEU A N 1
ATOM 1485 C CA . LEU A 1 183 ? -29.717 -2.674 41.686 1.00 96.75 183 LEU A CA 1
ATOM 1486 C C . LEU A 1 183 ? -30.827 -2.792 40.652 1.00 96.75 183 LEU A C 1
ATOM 1488 O O . LEU A 1 183 ? -30.624 -3.367 39.584 1.00 96.75 183 LEU A O 1
ATOM 1492 N N . ARG A 1 184 ? -31.991 -2.197 40.925 1.00 96.81 184 ARG A N 1
ATOM 1493 C CA . ARG A 1 184 ? -33.086 -2.154 39.956 1.00 96.81 184 ARG A CA 1
ATOM 1494 C C . ARG A 1 184 ? -32.639 -1.512 38.639 1.00 96.81 184 ARG A C 1
ATOM 1496 O O . ARG A 1 184 ? -32.893 -2.082 37.583 1.00 96.81 184 ARG A O 1
ATOM 1503 N N . LYS A 1 185 ? -31.951 -0.365 38.693 1.00 94.75 185 LYS A N 1
ATOM 1504 C CA . LYS A 1 185 ? -31.427 0.311 37.492 1.00 94.75 185 LYS A CA 1
ATOM 1505 C C . LYS A 1 185 ? -30.416 -0.552 36.737 1.00 94.75 185 LYS A C 1
ATOM 1507 O O . LYS A 1 185 ? -30.480 -0.607 35.512 1.00 94.75 185 LYS A O 1
ATOM 1512 N N . PHE A 1 186 ? -29.518 -1.226 37.456 1.00 96.50 186 PHE A N 1
ATOM 1513 C CA . PHE A 1 186 ? -28.538 -2.139 36.868 1.00 96.50 186 PHE A CA 1
ATOM 1514 C C . PHE A 1 186 ? -29.226 -3.268 36.086 1.00 96.50 186 PHE A C 1
ATOM 1516 O O . PHE A 1 186 ? -28.953 -3.453 34.901 1.00 96.50 186 PHE A O 1
ATOM 1523 N N . PHE A 1 187 ? -30.196 -3.958 36.695 1.00 96.19 187 PHE A N 1
ATOM 1524 C CA . PHE A 1 187 ? -30.925 -5.035 36.020 1.00 96.19 187 PHE A CA 1
ATOM 1525 C C . PHE A 1 187 ? -31.801 -4.539 34.863 1.00 96.19 187 PHE A C 1
ATOM 1527 O O . PHE A 1 187 ? -31.848 -5.190 33.821 1.00 96.19 187 PHE A O 1
ATOM 1534 N N . GLU A 1 188 ? -32.456 -3.380 34.996 1.00 96.44 188 GLU A N 1
ATOM 1535 C CA . GLU A 1 188 ? -33.194 -2.754 33.888 1.00 96.44 188 GLU A CA 1
ATOM 1536 C C . GLU A 1 188 ? -32.277 -2.467 32.688 1.00 96.44 188 GLU A C 1
ATOM 1538 O O . GLU A 1 188 ? -32.694 -2.610 31.538 1.00 96.44 188 GLU A O 1
ATOM 1543 N N . GLU A 1 189 ? -31.022 -2.081 32.929 1.00 94.38 189 GLU A N 1
ATOM 1544 C CA . GLU A 1 189 ? -30.034 -1.895 31.869 1.00 94.38 189 GLU A CA 1
ATOM 1545 C C . GLU A 1 189 ? -29.569 -3.226 31.257 1.00 94.38 189 GLU A C 1
ATOM 1547 O O . GLU A 1 189 ? -29.511 -3.335 30.030 1.00 94.38 189 GLU A O 1
ATOM 1552 N N . CYS A 1 190 ? -29.313 -4.257 32.070 1.00 94.81 190 CYS A N 1
ATOM 1553 C CA . CYS A 1 190 ? -28.974 -5.598 31.582 1.00 94.81 190 CYS A CA 1
ATOM 1554 C C . CYS A 1 190 ? -30.064 -6.172 30.669 1.00 94.81 190 CYS A C 1
ATOM 1556 O O . CYS A 1 190 ? -29.758 -6.677 29.590 1.00 94.81 190 CYS A O 1
ATOM 1558 N N . ILE A 1 191 ? -31.333 -6.050 31.072 1.00 96.44 191 ILE A N 1
ATOM 1559 C CA . ILE A 1 191 ? -32.481 -6.499 30.273 1.00 96.44 191 ILE A CA 1
ATOM 1560 C C . ILE A 1 191 ? -32.508 -5.756 28.936 1.00 96.44 191 ILE A C 1
ATOM 1562 O O . ILE A 1 191 ? -32.608 -6.378 27.881 1.00 96.44 191 ILE A O 1
ATOM 1566 N N . ARG A 1 192 ? -32.349 -4.429 28.959 1.00 95.50 192 ARG A N 1
ATOM 1567 C CA . ARG A 1 192 ? -32.362 -3.604 27.744 1.00 95.50 192 ARG A CA 1
ATOM 1568 C C . ARG A 1 192 ? -31.238 -3.984 26.776 1.00 95.50 192 ARG A C 1
ATOM 1570 O O . ARG A 1 192 ? -31.471 -4.055 25.571 1.00 95.50 192 ARG A O 1
ATOM 1577 N N . ASN A 1 193 ? -30.038 -4.247 27.291 1.00 93.50 193 ASN A N 1
ATOM 1578 C CA . ASN A 1 193 ? -28.900 -4.682 26.481 1.00 93.50 193 ASN A CA 1
ATOM 1579 C C . ASN A 1 193 ? -29.137 -6.074 25.879 1.00 93.50 193 ASN A C 1
ATOM 1581 O O . ASN A 1 193 ? -28.906 -6.256 24.686 1.00 93.50 193 ASN A O 1
ATOM 1585 N N . ALA A 1 194 ? -29.681 -7.017 26.653 1.00 95.62 194 ALA A N 1
ATOM 1586 C CA . ALA A 1 194 ? -30.035 -8.350 26.162 1.00 95.62 194 ALA A CA 1
ATOM 1587 C C . ALA A 1 194 ? -31.128 -8.302 25.078 1.00 95.62 194 ALA A C 1
ATOM 1589 O O . ALA A 1 194 ? -31.051 -9.006 24.071 1.00 95.62 194 ALA A O 1
ATOM 1590 N N . GLU A 1 195 ? -32.132 -7.433 25.229 1.00 96.25 195 GLU A N 1
ATOM 1591 C CA . GLU A 1 195 ? -33.151 -7.218 24.197 1.00 96.25 195 GLU A CA 1
ATOM 1592 C C . GLU A 1 195 ? -32.567 -6.644 22.902 1.00 96.25 195 GLU A C 1
ATOM 1594 O O . GLU A 1 195 ? -33.013 -7.003 21.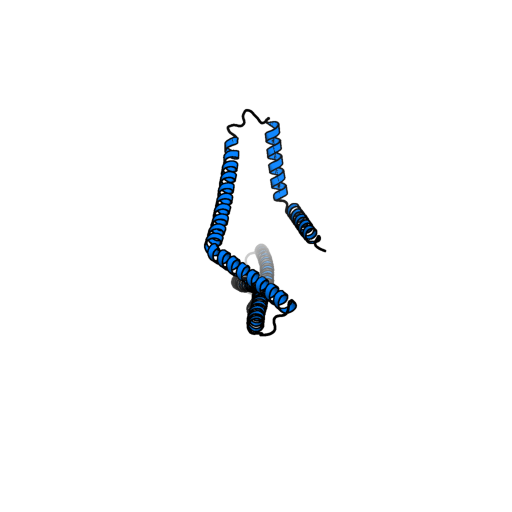808 1.00 96.25 195 GLU A O 1
ATOM 1599 N N . LEU A 1 196 ? -31.602 -5.725 23.008 1.00 93.50 196 LEU A N 1
ATOM 1600 C CA . LEU A 1 196 ? -30.903 -5.175 21.849 1.00 93.50 196 LEU A CA 1
ATOM 1601 C C . LEU A 1 196 ? -30.068 -6.251 21.157 1.00 93.50 196 LEU A C 1
ATOM 1603 O O . LEU A 1 196 ? -30.162 -6.387 19.938 1.00 93.50 196 LEU A O 1
ATOM 1607 N N . GLU A 1 197 ? -29.323 -7.047 21.921 1.00 94.44 197 GLU A N 1
ATOM 1608 C CA . GLU A 1 197 ? -28.523 -8.162 21.413 1.00 94.44 197 GLU A CA 1
ATOM 1609 C C . GLU A 1 197 ? -29.393 -9.194 20.682 1.00 94.44 197 GLU A C 1
ATOM 1611 O O . GLU A 1 197 ? -29.102 -9.557 19.542 1.00 94.44 197 GLU A O 1
ATOM 1616 N N . ALA A 1 198 ? -30.542 -9.563 21.255 1.00 96.19 198 ALA A N 1
ATOM 1617 C CA . ALA A 1 198 ? -31.509 -10.447 20.605 1.00 96.19 198 ALA A CA 1
ATOM 1618 C C . ALA A 1 198 ? -32.051 -9.876 19.278 1.00 96.19 198 ALA A C 1
ATOM 1620 O O . ALA A 1 198 ? -32.364 -10.625 18.348 1.00 96.19 198 ALA A O 1
ATOM 1621 N N . LYS A 1 199 ? -32.149 -8.544 19.153 1.00 96.75 199 LYS A N 1
ATOM 1622 C CA . LYS A 1 199 ? -32.595 -7.852 17.929 1.00 96.75 199 LYS A CA 1
ATOM 1623 C C . LYS A 1 199 ? -31.472 -7.648 16.902 1.00 96.75 199 LYS A C 1
ATOM 1625 O O . LYS A 1 199 ? -31.781 -7.330 15.747 1.00 96.75 199 LYS A O 1
ATOM 1630 N N . MET A 1 200 ? -30.199 -7.866 17.255 1.00 95.94 200 MET A N 1
ATOM 1631 C CA . MET A 1 200 ? -29.047 -7.624 16.369 1.00 95.94 200 MET A CA 1
ATOM 1632 C C . MET A 1 200 ? -29.146 -8.319 15.005 1.00 95.94 200 MET A C 1
ATOM 1634 O O . MET A 1 200 ? -28.953 -7.637 13.994 1.00 95.94 200 MET A O 1
ATOM 1638 N N . PRO A 1 201 ? -29.523 -9.610 14.898 1.00 95.69 201 PRO A N 1
ATOM 1639 C CA . PRO A 1 201 ? -29.623 -10.275 13.597 1.00 95.69 201 PRO A CA 1
ATOM 1640 C C . PRO A 1 201 ? -30.630 -9.603 12.653 1.00 95.69 201 PRO A C 1
ATOM 1642 O O . PRO A 1 201 ? -30.390 -9.483 11.449 1.00 95.69 201 PRO A O 1
ATOM 1645 N N . VAL A 1 202 ? -31.753 -9.119 13.191 1.00 95.56 202 VAL A N 1
ATOM 1646 C CA . VAL A 1 202 ? -32.785 -8.418 12.413 1.00 95.56 202 VAL A CA 1
ATOM 1647 C C . VAL A 1 202 ? -32.292 -7.037 11.984 1.00 95.56 202 VAL A C 1
ATOM 1649 O O . VAL A 1 202 ? -32.462 -6.661 10.824 1.00 95.56 202 VAL A O 1
ATOM 1652 N N . ILE A 1 203 ? -31.637 -6.301 12.885 1.00 94.50 203 ILE A N 1
ATOM 1653 C CA . ILE A 1 203 ? -31.041 -4.991 12.590 1.00 94.50 203 ILE A CA 1
ATOM 1654 C C . ILE A 1 203 ? -29.993 -5.121 11.473 1.00 94.50 203 ILE A C 1
ATOM 1656 O O . ILE A 1 203 ? -30.040 -4.370 10.496 1.00 94.50 203 ILE A O 1
ATOM 1660 N N . MET A 1 204 ? -29.110 -6.121 11.555 1.00 94.56 204 MET A N 1
ATOM 1661 C CA . MET A 1 204 ? -28.098 -6.409 10.531 1.00 94.56 204 MET A CA 1
ATOM 1662 C C . MET A 1 204 ? -28.722 -6.824 9.194 1.00 94.56 204 MET A C 1
ATOM 1664 O O . MET A 1 204 ? -28.313 -6.355 8.133 1.00 94.56 204 MET A O 1
ATOM 1668 N N . LYS A 1 205 ? -29.760 -7.668 9.210 1.00 96.06 205 LYS A N 1
ATOM 1669 C CA . LYS A 1 205 ? -30.489 -8.035 7.986 1.00 96.06 205 LYS A CA 1
ATOM 1670 C C . LYS A 1 205 ? -31.118 -6.807 7.318 1.00 96.06 205 LYS A C 1
ATOM 1672 O O . LYS A 1 205 ? -31.055 -6.664 6.094 1.00 96.06 205 LYS A O 1
ATOM 1677 N N . ASN A 1 206 ? -31.701 -5.911 8.111 1.00 96.31 206 ASN A N 1
ATOM 1678 C CA . ASN A 1 206 ? -32.331 -4.691 7.618 1.00 96.31 206 ASN A CA 1
ATOM 1679 C C . ASN A 1 206 ? -31.309 -3.704 7.041 1.00 96.31 206 ASN A C 1
ATOM 1681 O O . ASN A 1 206 ? -31.577 -3.125 5.987 1.00 96.31 206 ASN A O 1
ATOM 1685 N N . SER A 1 207 ? -30.132 -3.544 7.654 1.00 93.62 207 SER A N 1
ATOM 1686 C CA . SER A 1 207 ? -29.081 -2.667 7.117 1.00 93.62 207 SER A CA 1
ATOM 1687 C C . SER A 1 207 ? -28.611 -3.139 5.736 1.00 93.62 207 SER A C 1
ATOM 1689 O O . SER A 1 207 ? -28.567 -2.351 4.786 1.00 93.62 207 SER A O 1
ATOM 1691 N N . VAL A 1 208 ? -28.393 -4.448 5.569 1.00 95.00 208 VAL A N 1
ATOM 1692 C CA . VAL A 1 208 ? -28.057 -5.053 4.270 1.00 95.00 208 VAL A CA 1
ATOM 1693 C C . VAL A 1 208 ? -29.171 -4.825 3.249 1.00 95.00 208 VAL A C 1
ATOM 1695 O O . VAL A 1 208 ? -28.902 -4.464 2.098 1.00 95.00 208 VAL A O 1
ATOM 1698 N N . TYR A 1 209 ? -30.434 -4.994 3.650 1.00 96.56 209 TYR A N 1
ATOM 1699 C CA . TYR A 1 209 ? -31.572 -4.739 2.770 1.00 96.56 209 TYR A CA 1
ATOM 1700 C C . TYR A 1 209 ? -31.642 -3.274 2.317 1.00 96.56 209 TYR A C 1
ATOM 1702 O O . TYR A 1 209 ? -31.845 -3.023 1.128 1.00 96.56 209 TYR A O 1
ATOM 1710 N N . ILE A 1 210 ? -31.415 -2.313 3.220 1.00 93.38 210 ILE A N 1
ATOM 1711 C CA . ILE A 1 210 ? -31.384 -0.877 2.906 1.00 93.38 210 ILE A CA 1
ATOM 1712 C C . ILE A 1 210 ? -30.282 -0.576 1.893 1.00 93.38 210 ILE A C 1
ATOM 1714 O O . ILE A 1 210 ? -30.558 0.062 0.874 1.00 93.38 210 ILE A O 1
ATOM 1718 N N . HIS A 1 211 ? -29.066 -1.087 2.107 1.00 92.88 211 HIS A N 1
ATOM 1719 C CA . HIS A 1 211 ? -27.972 -0.924 1.149 1.00 92.88 211 HIS A CA 1
ATOM 1720 C C . HIS A 1 211 ? -28.325 -1.525 -0.212 1.00 92.88 211 HIS A C 1
ATOM 1722 O O . HIS A 1 211 ? -28.220 -0.847 -1.235 1.00 92.88 211 HIS A O 1
ATOM 1728 N N . LYS A 1 212 ? -28.846 -2.756 -0.242 1.00 94.75 212 LYS A N 1
ATOM 1729 C CA . LYS A 1 212 ? -29.259 -3.424 -1.485 1.00 94.75 212 LYS A CA 1
ATOM 1730 C C . LYS A 1 212 ? -30.360 -2.647 -2.212 1.00 94.75 212 LYS A C 1
ATOM 1732 O O . LYS A 1 212 ? -30.322 -2.517 -3.438 1.00 94.75 212 LYS A O 1
ATOM 1737 N N . ALA A 1 213 ? -31.333 -2.114 -1.478 1.00 93.75 213 ALA A N 1
ATOM 1738 C CA . ALA A 1 213 ? -32.401 -1.283 -2.019 1.00 93.75 213 ALA A CA 1
ATOM 1739 C C . ALA A 1 213 ? -31.862 0.049 -2.562 1.00 93.75 213 ALA A C 1
ATOM 1741 O O . ALA A 1 213 ? -32.239 0.448 -3.664 1.00 93.75 213 ALA A O 1
ATOM 1742 N N . ALA A 1 214 ? -30.943 0.706 -1.852 1.00 92.31 214 ALA A N 1
ATOM 1743 C CA . ALA A 1 214 ? -30.286 1.929 -2.305 1.00 92.31 214 ALA A CA 1
ATOM 1744 C C . ALA A 1 214 ? -29.476 1.689 -3.588 1.00 92.31 214 ALA A C 1
ATOM 1746 O O . ALA A 1 214 ? -29.656 2.410 -4.568 1.00 92.31 214 ALA A O 1
ATOM 1747 N N . THR A 1 215 ? -28.671 0.623 -3.649 1.00 92.12 215 THR A N 1
ATOM 1748 C CA . THR A 1 215 ? -27.929 0.247 -4.861 1.00 92.12 215 THR A CA 1
ATOM 1749 C C . THR A 1 215 ? -28.865 -0.012 -6.040 1.00 92.12 215 THR A C 1
ATOM 1751 O O . THR A 1 215 ? -28.595 0.447 -7.151 1.00 92.12 215 THR A O 1
ATOM 1754 N N . ARG A 1 216 ? -29.989 -0.709 -5.820 1.00 92.38 216 ARG A N 1
ATOM 1755 C CA . ARG A 1 216 ? -31.017 -0.909 -6.855 1.00 92.38 216 ARG A CA 1
ATOM 1756 C C . ARG A 1 216 ? -31.612 0.419 -7.312 1.00 92.38 216 ARG A C 1
ATOM 1758 O O . ARG A 1 216 ? -31.667 0.645 -8.512 1.00 92.38 216 ARG A O 1
ATOM 1765 N N . ARG A 1 217 ? -31.979 1.320 -6.394 1.00 89.06 217 ARG A N 1
ATOM 1766 C CA . ARG A 1 217 ? -32.489 2.660 -6.739 1.00 89.06 217 ARG A CA 1
ATOM 1767 C C . ARG A 1 217 ? -31.479 3.472 -7.544 1.00 89.06 217 ARG A C 1
ATOM 1769 O O . ARG A 1 217 ? -31.865 4.073 -8.538 1.00 89.06 217 ARG A O 1
ATOM 1776 N N . ILE A 1 218 ? -30.196 3.444 -7.182 1.00 86.06 218 ILE A N 1
ATOM 1777 C CA . ILE A 1 218 ? -29.129 4.123 -7.934 1.00 86.06 218 ILE A CA 1
ATOM 1778 C C . ILE A 1 218 ? -29.015 3.543 -9.347 1.00 86.06 218 ILE A C 1
ATOM 1780 O O . ILE A 1 218 ? -28.977 4.297 -10.319 1.00 86.06 218 ILE A O 1
ATOM 1784 N N . LYS A 1 219 ? -28.995 2.210 -9.487 1.00 86.94 219 LYS A N 1
ATOM 1785 C CA . LYS A 1 219 ? -28.964 1.551 -10.801 1.00 86.94 219 LYS A CA 1
ATOM 1786 C C . LYS A 1 219 ? -30.202 1.906 -11.624 1.00 86.94 219 LYS A C 1
ATOM 1788 O O . LYS A 1 219 ? -30.052 2.348 -12.756 1.00 86.94 219 LYS A O 1
ATOM 1793 N N . SER A 1 220 ? -31.401 1.793 -11.058 1.00 80.31 220 SER A N 1
ATOM 1794 C CA . SER A 1 220 ? -32.653 2.152 -11.732 1.00 80.31 220 SER A CA 1
ATOM 1795 C C . SER A 1 220 ? -32.707 3.630 -12.116 1.00 80.31 220 SER A C 1
ATOM 1797 O O . SER A 1 220 ? -33.167 3.946 -13.206 1.00 80.31 220 SER A O 1
ATOM 1799 N N . CYS A 1 221 ? -32.183 4.534 -11.284 1.00 73.56 221 CYS A N 1
ATOM 1800 C CA . CYS A 1 221 ? -32.038 5.949 -11.622 1.00 73.56 221 CYS A CA 1
ATOM 1801 C C . CYS A 1 221 ? -31.079 6.135 -12.805 1.00 73.56 221 CYS A C 1
ATOM 1803 O O . CYS A 1 221 ? -31.426 6.812 -13.763 1.00 73.56 221 CYS A O 1
ATOM 1805 N N . ARG A 1 222 ? -29.930 5.445 -12.825 1.00 69.94 222 ARG A N 1
ATOM 1806 C CA . ARG A 1 222 ? -29.017 5.445 -13.984 1.00 69.94 222 ARG A CA 1
ATOM 1807 C C . ARG A 1 222 ? -29.680 4.898 -15.249 1.00 69.94 222 ARG A C 1
ATOM 1809 O O . ARG A 1 222 ? -29.487 5.476 -16.312 1.00 69.94 222 ARG A O 1
ATOM 1816 N N . PHE A 1 223 ? -30.468 3.827 -15.152 1.00 67.25 223 PHE A N 1
ATOM 1817 C CA . PHE A 1 223 ? -31.230 3.294 -16.285 1.00 67.25 223 PHE A CA 1
ATOM 1818 C C . PHE A 1 223 ? -32.314 4.264 -16.754 1.00 67.25 223 PHE A C 1
ATOM 1820 O O . PHE A 1 223 ? -32.454 4.463 -17.956 1.00 67.25 223 PHE A O 1
ATOM 1827 N N . ARG A 1 224 ? -33.035 4.918 -15.835 1.00 64.31 224 ARG A N 1
ATOM 1828 C CA . ARG A 1 224 ? -34.022 5.950 -16.170 1.00 64.31 224 ARG A CA 1
ATOM 1829 C C . ARG A 1 224 ? -33.352 7.147 -16.833 1.00 64.31 224 ARG A C 1
ATOM 1831 O O . ARG A 1 224 ? -33.816 7.542 -17.886 1.00 64.31 224 ARG A O 1
ATOM 1838 N N . CYS A 1 225 ? -32.239 7.645 -16.295 1.00 59.25 225 CYS A N 1
ATOM 1839 C CA . CYS A 1 225 ? -31.469 8.743 -16.878 1.00 59.25 225 CYS A CA 1
ATOM 1840 C C . CYS A 1 225 ? -30.862 8.382 -18.243 1.00 59.25 225 CYS A C 1
ATOM 1842 O O . CYS A 1 225 ? -30.821 9.232 -19.123 1.00 59.25 225 CYS A O 1
ATOM 1844 N N . ARG A 1 226 ? -30.426 7.129 -18.455 1.00 61.41 226 ARG A N 1
ATOM 1845 C CA . ARG A 1 226 ? -29.979 6.641 -19.774 1.00 61.41 226 ARG A CA 1
ATOM 1846 C C . ARG A 1 226 ? -31.133 6.486 -20.758 1.00 61.41 226 ARG A C 1
ATOM 1848 O O . ARG A 1 226 ? -30.979 6.785 -21.934 1.00 61.41 226 ARG A O 1
ATOM 1855 N N . ARG A 1 227 ? -32.296 6.024 -20.294 1.00 57.66 227 ARG A N 1
ATOM 1856 C CA . ARG A 1 227 ? -33.493 5.903 -21.130 1.00 57.66 227 ARG A CA 1
ATOM 1857 C C . ARG A 1 227 ? -34.082 7.269 -21.448 1.00 57.66 227 ARG A C 1
ATOM 1859 O O . ARG A 1 227 ? -34.535 7.451 -22.564 1.00 57.66 227 ARG A O 1
ATOM 1866 N N . THR A 1 228 ? -34.019 8.240 -20.538 1.00 55.78 228 THR A N 1
ATOM 1867 C CA . THR A 1 228 ? -34.332 9.630 -20.860 1.00 55.78 228 THR A CA 1
ATOM 1868 C C . THR A 1 228 ? -33.261 10.223 -21.763 1.00 55.78 228 THR A C 1
ATOM 1870 O O . THR A 1 228 ? -33.635 10.827 -22.741 1.00 55.78 228 THR A O 1
ATOM 1873 N N . SER A 1 229 ? -31.956 9.994 -21.579 1.00 55.34 229 SER A N 1
ATOM 1874 C CA . SER A 1 229 ? -30.957 10.512 -22.534 1.00 55.34 229 SER A CA 1
ATOM 1875 C C . SER A 1 229 ? -31.102 9.911 -23.939 1.00 55.34 229 SER A C 1
ATOM 1877 O O . SER A 1 229 ? -30.914 10.615 -24.921 1.00 55.34 229 SER A O 1
ATOM 1879 N N . ALA A 1 230 ? -31.466 8.629 -24.046 1.00 55.84 230 ALA A N 1
ATOM 1880 C CA . ALA A 1 230 ? -31.789 7.986 -25.321 1.00 55.84 230 ALA A CA 1
ATOM 1881 C C . ALA A 1 230 ? -33.132 8.485 -25.884 1.00 55.84 230 ALA A C 1
ATOM 1883 O O . ALA A 1 230 ? -33.225 8.806 -27.061 1.00 55.84 230 ALA A O 1
ATOM 1884 N N . SER A 1 231 ? -34.144 8.656 -25.029 1.00 49.97 231 SER A N 1
ATOM 1885 C CA . SER A 1 231 ? -35.431 9.256 -25.392 1.00 49.97 231 SER A CA 1
ATOM 1886 C C . SER A 1 231 ? -35.310 10.732 -25.758 1.00 49.97 231 SER A C 1
ATOM 1888 O O . SER A 1 231 ? -36.128 11.193 -26.528 1.00 49.97 231 SER A O 1
ATOM 1890 N N . TRP A 1 232 ? -34.319 11.479 -25.269 1.00 48.22 232 TRP A N 1
ATOM 1891 C CA . TRP A 1 232 ? -34.039 12.853 -25.698 1.00 48.22 232 TRP A CA 1
ATOM 1892 C C . TRP A 1 232 ? -33.455 12.898 -27.117 1.00 48.22 232 TRP A C 1
ATOM 1894 O O . TRP A 1 232 ? -33.614 13.911 -27.791 1.00 48.22 232 TRP A O 1
ATOM 1904 N N . ASN A 1 233 ? -32.842 11.808 -27.594 1.00 50.25 233 ASN A N 1
ATOM 1905 C CA . ASN A 1 233 ? -32.488 11.664 -29.007 1.00 50.25 233 ASN A CA 1
ATOM 1906 C C . ASN A 1 233 ? -33.701 11.258 -29.869 1.00 50.25 233 ASN A C 1
ATOM 1908 O O . ASN A 1 233 ? -33.794 11.727 -30.999 1.00 50.25 233 ASN A O 1
ATOM 1912 N N . ASP A 1 234 ? -34.657 10.485 -29.333 1.00 47.00 234 ASP A N 1
ATOM 1913 C CA . ASP A 1 234 ? -35.939 10.171 -30.008 1.00 47.00 234 ASP A CA 1
ATOM 1914 C C . ASP A 1 234 ? -36.983 11.301 -29.914 1.00 47.00 234 ASP A C 1
ATOM 1916 O O . ASP A 1 234 ? -37.874 11.421 -30.752 1.00 47.00 234 ASP A O 1
ATOM 1920 N N . MET A 1 235 ? -36.855 12.208 -28.944 1.00 45.09 235 MET A N 1
ATOM 1921 C CA . MET A 1 235 ? -37.721 13.381 -28.776 1.00 45.09 235 MET A CA 1
ATOM 1922 C C . MET A 1 235 ? -37.391 14.493 -29.784 1.00 45.09 235 MET A C 1
ATOM 1924 O O . MET A 1 235 ? -37.825 15.624 -29.614 1.00 45.09 235 MET A O 1
ATOM 1928 N N . LYS A 1 236 ? -36.649 14.184 -30.854 1.00 52.44 236 LYS A N 1
ATOM 1929 C CA . LYS A 1 236 ? -36.597 15.017 -32.061 1.00 52.44 236 LYS A CA 1
ATOM 1930 C C . LYS A 1 236 ? -37.796 14.787 -32.986 1.00 52.44 236 LYS A C 1
ATOM 1932 O O . LYS A 1 236 ? -38.079 15.654 -33.802 1.00 52.44 236 LYS A O 1
ATOM 1937 N N . GLN A 1 237 ? -38.527 13.676 -32.847 1.00 46.16 237 GLN A N 1
ATOM 1938 C CA . GLN A 1 237 ? -39.672 13.384 -33.720 1.00 46.16 237 GLN A CA 1
ATOM 1939 C C . GLN A 1 237 ? -41.023 13.915 -33.212 1.00 46.16 237 GLN A C 1
ATOM 1941 O O . GLN A 1 237 ? -41.954 14.012 -34.004 1.00 46.16 237 GLN A O 1
ATOM 1946 N N . SER A 1 238 ? -41.132 14.333 -31.943 1.00 50.66 238 SER A N 1
ATOM 1947 C CA . SER A 1 238 ? -42.418 14.760 -31.349 1.00 50.66 238 SER A CA 1
ATOM 1948 C C . SER A 1 238 ? -42.435 16.190 -30.787 1.00 50.66 238 SER A C 1
ATOM 1950 O O . SER A 1 238 ? -43.317 16.526 -30.003 1.00 50.66 238 SER A O 1
ATOM 1952 N N . GLN A 1 239 ? -41.486 17.053 -31.167 1.00 48.25 239 GLN A N 1
ATOM 1953 C CA . GLN A 1 239 ? -41.403 18.448 -30.691 1.00 48.25 239 GLN A CA 1
ATOM 1954 C C . GLN A 1 239 ? -42.067 19.486 -31.613 1.00 48.25 239 GLN A C 1
ATOM 1956 O O . GLN A 1 239 ? -41.744 20.667 -31.547 1.00 48.25 239 GLN A O 1
ATOM 1961 N N . SER A 1 240 ? -43.042 19.100 -32.436 1.00 47.56 240 SER A N 1
ATOM 1962 C CA . SER A 1 240 ? -43.676 20.024 -33.388 1.00 47.56 240 SER A CA 1
ATOM 1963 C C . SER A 1 240 ? -44.635 21.058 -32.773 1.00 47.56 240 SER A C 1
ATOM 1965 O O . SER A 1 240 ? -45.340 21.718 -33.528 1.00 47.56 240 SER A O 1
ATOM 1967 N N . PHE A 1 241 ? -44.709 21.217 -31.443 1.00 50.78 241 PHE A N 1
ATOM 1968 C CA . PHE A 1 241 ? -45.694 22.126 -30.833 1.00 50.78 241 PHE A CA 1
ATOM 1969 C C . PHE A 1 241 ? -45.220 23.011 -29.670 1.00 50.78 241 PHE A C 1
ATOM 1971 O O . PHE A 1 241 ? -46.019 23.821 -29.210 1.00 50.78 241 PHE A O 1
ATOM 1978 N N . ILE A 1 242 ? -43.979 22.894 -29.168 1.00 54.28 242 ILE A N 1
ATOM 1979 C CA . ILE A 1 242 ? -43.584 23.618 -27.932 1.00 54.28 242 ILE A CA 1
ATOM 1980 C C . ILE A 1 242 ? -42.278 24.428 -28.039 1.00 54.28 242 ILE A C 1
ATOM 1982 O O . ILE A 1 242 ? -42.105 25.351 -27.254 1.00 54.28 242 ILE A O 1
ATOM 1986 N N . PHE A 1 243 ? -41.397 24.188 -29.016 1.00 48.62 243 PHE A N 1
ATOM 1987 C CA . PHE A 1 243 ? -40.155 24.967 -29.146 1.00 48.62 243 PHE A CA 1
ATOM 1988 C C . PHE A 1 243 ? -40.099 25.731 -30.469 1.00 48.62 243 PHE A C 1
ATOM 1990 O O . PHE A 1 243 ? -40.242 25.142 -31.540 1.00 48.62 243 PHE A O 1
ATOM 1997 N N . SER A 1 244 ? -39.880 27.046 -30.388 1.00 56.31 244 SER A N 1
ATOM 1998 C CA . SER A 1 244 ? -39.583 27.866 -31.565 1.00 56.31 244 SER A CA 1
ATOM 1999 C C . SER A 1 244 ? -38.199 27.480 -32.114 1.00 56.31 244 SER A C 1
ATOM 2001 O O . SER A 1 244 ? -37.287 27.247 -31.315 1.00 56.31 244 SER A O 1
ATOM 2003 N N . PRO A 1 245 ? -37.989 27.428 -33.444 1.00 58.25 245 PRO A N 1
ATOM 2004 C CA . PRO A 1 245 ? -36.702 27.055 -34.042 1.00 58.25 245 PRO A CA 1
ATOM 2005 C C . PRO A 1 245 ? -35.508 27.858 -33.498 1.00 58.25 245 PRO A C 1
ATOM 2007 O O . PRO A 1 245 ? -34.424 27.308 -33.326 1.00 58.25 245 PRO A O 1
ATOM 2010 N N . ALA A 1 246 ? -35.731 29.126 -33.138 1.00 58.97 246 ALA A N 1
ATOM 2011 C CA . ALA A 1 246 ? -34.708 30.013 -32.581 1.00 58.97 246 ALA A CA 1
ATOM 2012 C C . ALA A 1 246 ? -34.220 29.602 -31.174 1.00 58.97 246 ALA A C 1
ATOM 2014 O O . ALA A 1 246 ? -33.078 29.863 -30.805 1.00 58.97 246 ALA A O 1
ATOM 2015 N N . GLU A 1 247 ? -35.059 28.941 -30.371 1.00 57.69 247 GLU A N 1
ATOM 2016 C CA . GLU A 1 247 ? -34.680 28.481 -29.025 1.00 57.69 247 GLU A CA 1
ATOM 2017 C C . GLU A 1 247 ? -33.908 27.156 -29.073 1.00 57.69 247 GLU A C 1
ATOM 2019 O O . GLU A 1 247 ? -33.063 26.893 -28.216 1.00 57.69 247 GLU A O 1
ATOM 2024 N N . ALA A 1 248 ? -34.151 26.336 -30.099 1.00 61.56 248 ALA A N 1
ATOM 2025 C CA . ALA A 1 248 ? -33.442 25.077 -30.303 1.00 61.56 248 ALA A CA 1
ATOM 2026 C C . ALA A 1 248 ? -31.961 25.297 -30.662 1.00 61.56 248 ALA A C 1
ATOM 2028 O O . ALA A 1 248 ? -31.102 24.571 -30.156 1.00 61.56 248 ALA A O 1
ATOM 2029 N N . GLU A 1 249 ? -31.658 26.315 -31.475 1.00 64.50 249 GLU A N 1
ATOM 2030 C CA . GLU A 1 249 ? -30.280 26.708 -31.804 1.00 64.50 249 GLU A CA 1
ATOM 2031 C C . GLU A 1 249 ? -29.543 27.244 -30.570 1.00 64.50 249 GLU A C 1
ATOM 2033 O O . GLU A 1 249 ? -28.443 26.789 -30.259 1.00 64.50 249 GLU A O 1
ATOM 2038 N N . ASN A 1 250 ? -30.199 28.099 -29.782 1.00 74.25 250 ASN A N 1
ATOM 2039 C CA . ASN A 1 250 ? -29.629 28.685 -28.566 1.00 74.25 250 ASN A CA 1
ATOM 2040 C C . ASN A 1 250 ? -29.283 27.615 -27.503 1.00 74.25 250 ASN A C 1
ATOM 2042 O O . ASN A 1 250 ? -28.237 27.654 -26.850 1.00 74.25 250 ASN A O 1
ATOM 2046 N N . ILE A 1 251 ? -30.123 26.581 -27.368 1.00 75.19 251 ILE A N 1
ATOM 2047 C CA . ILE A 1 251 ? -29.858 25.446 -26.470 1.00 75.19 251 ILE A CA 1
ATOM 2048 C C . ILE A 1 251 ? -28.679 24.593 -26.963 1.00 75.19 251 ILE A C 1
ATOM 2050 O O . ILE A 1 251 ? -27.926 24.055 -26.145 1.00 75.19 251 ILE A O 1
ATOM 2054 N N . GLU A 1 252 ? -28.506 24.430 -28.274 1.00 77.69 252 GLU A N 1
ATOM 2055 C CA . GLU A 1 252 ? -27.398 23.646 -28.823 1.00 77.69 252 GLU A CA 1
ATOM 2056 C C . GLU A 1 252 ? -26.065 24.405 -28.735 1.00 77.69 252 GLU A C 1
ATOM 2058 O O . GLU A 1 252 ? -25.059 23.817 -28.330 1.00 77.69 252 GLU A O 1
ATOM 2063 N N . GLU A 1 253 ? -26.070 25.721 -28.958 1.00 79.31 253 GLU A N 1
ATOM 2064 C CA . GLU A 1 253 ? -24.917 26.595 -28.704 1.00 79.31 253 GLU A CA 1
ATOM 2065 C C . GLU A 1 253 ? -24.493 26.565 -27.232 1.00 79.31 253 GLU A C 1
ATOM 2067 O O . GLU A 1 253 ? -23.307 26.419 -26.922 1.00 79.31 253 GLU A O 1
ATOM 2072 N N . LEU A 1 254 ? -25.455 26.599 -26.304 1.00 79.94 254 LEU A N 1
ATOM 2073 C CA . LEU A 1 254 ? -25.181 26.494 -24.871 1.00 79.94 254 LEU A CA 1
ATOM 2074 C C . LEU A 1 254 ? -24.541 25.144 -24.506 1.00 79.94 254 LEU A C 1
ATOM 2076 O O . LEU A 1 254 ? -23.619 25.082 -23.685 1.00 79.94 254 LEU A O 1
ATOM 2080 N N . LYS A 1 255 ? -24.977 24.048 -25.140 1.00 78.56 255 LYS A N 1
ATOM 2081 C CA . LYS A 1 255 ? -24.356 22.724 -24.962 1.00 78.56 255 LYS A CA 1
ATOM 2082 C C . LYS A 1 255 ? -22.951 22.670 -25.548 1.00 78.56 255 LYS A C 1
ATOM 2084 O O . LYS A 1 255 ? -22.074 22.049 -24.942 1.00 78.56 255 LYS A O 1
ATOM 2089 N N . GLU A 1 256 ? -22.711 23.273 -26.709 1.00 82.25 256 GLU A N 1
ATOM 2090 C CA . GLU A 1 256 ? -21.365 23.359 -27.279 1.00 82.25 256 GLU A CA 1
ATOM 2091 C C . GLU A 1 256 ? -20.432 24.190 -26.400 1.00 82.25 256 GLU A C 1
ATOM 2093 O O . GLU A 1 256 ? -19.312 23.754 -26.117 1.00 82.25 256 GLU A O 1
ATOM 2098 N N . ALA A 1 257 ? -20.902 25.330 -25.895 1.00 81.88 257 ALA A N 1
ATOM 2099 C CA . ALA A 1 257 ? -20.164 26.167 -24.959 1.00 81.88 257 ALA A CA 1
ATOM 2100 C C . ALA A 1 257 ? -19.818 25.391 -23.678 1.00 81.88 257 ALA A C 1
ATOM 2102 O O . ALA A 1 257 ? -18.659 25.369 -23.258 1.00 81.88 257 ALA A O 1
ATOM 2103 N N . ALA A 1 258 ? -20.776 24.649 -23.114 1.00 79.56 258 ALA A N 1
ATOM 2104 C CA . ALA A 1 258 ? -20.543 23.795 -21.951 1.00 79.56 258 ALA A CA 1
ATOM 2105 C C . ALA A 1 258 ? -19.512 22.686 -22.231 1.00 79.56 258 ALA A C 1
ATOM 2107 O O . ALA A 1 258 ? -18.662 22.402 -21.381 1.00 79.56 258 ALA A O 1
ATOM 2108 N N . LYS A 1 259 ? -19.531 22.075 -23.425 1.00 83.19 259 LYS A N 1
ATOM 2109 C CA . LYS A 1 259 ? -18.529 21.075 -23.840 1.00 83.19 259 LYS A CA 1
ATOM 2110 C C . LYS A 1 259 ? -17.142 21.698 -24.019 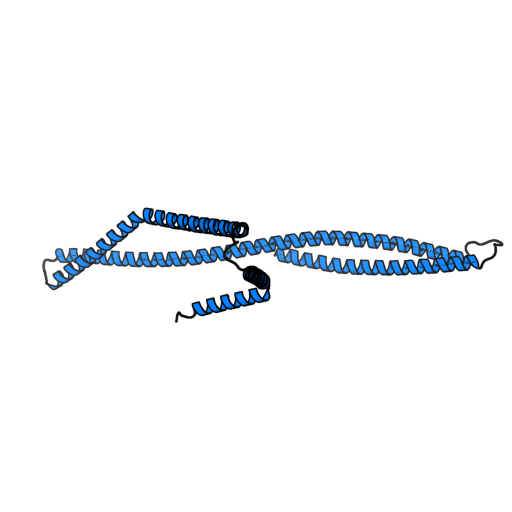1.00 83.19 259 LYS A C 1
ATOM 2112 O O . LYS A 1 259 ? -16.161 21.074 -23.615 1.00 83.19 259 LYS A O 1
ATOM 2117 N N . ARG A 1 260 ? -17.045 22.905 -24.592 1.00 83.75 260 ARG A N 1
ATOM 2118 C CA . ARG A 1 260 ? -15.779 23.644 -24.756 1.00 83.75 260 ARG A CA 1
ATOM 2119 C C . ARG A 1 260 ? -15.176 24.004 -23.397 1.00 83.75 260 ARG A C 1
ATOM 2121 O O . ARG A 1 260 ? -14.037 23.628 -23.135 1.00 83.75 260 ARG A O 1
ATOM 2128 N N . LEU A 1 261 ? -15.965 24.586 -22.495 1.00 79.81 261 LEU A N 1
ATOM 2129 C CA . LEU A 1 261 ? -15.550 24.892 -21.118 1.00 79.81 261 LEU A CA 1
ATOM 2130 C C . LEU A 1 261 ? -15.159 23.633 -20.342 1.00 79.81 261 LEU A C 1
ATOM 2132 O O . LEU A 1 261 ? -14.157 23.609 -19.634 1.00 79.81 261 LEU A O 1
ATOM 2136 N N . SER A 1 262 ? -15.904 22.543 -20.534 1.00 77.00 262 SER A N 1
ATOM 2137 C CA . SER A 1 262 ? -15.573 21.262 -19.917 1.00 77.00 262 SER A CA 1
ATOM 2138 C C . SER A 1 262 ? -14.277 20.670 -20.451 1.00 77.00 262 SER A C 1
ATOM 2140 O O . SER A 1 262 ? -13.720 19.832 -19.761 1.00 77.00 262 SER A O 1
ATOM 2142 N N . ARG A 1 263 ? -13.786 21.026 -21.643 1.00 83.06 263 ARG A N 1
ATOM 2143 C CA . ARG A 1 263 ? -12.498 20.548 -22.184 1.00 83.06 263 ARG A CA 1
ATOM 2144 C C . ARG A 1 263 ? -11.326 21.457 -21.815 1.00 83.06 263 ARG A C 1
ATOM 2146 O O . ARG A 1 263 ? -10.191 20.991 -21.843 1.00 83.06 263 ARG A O 1
ATOM 2153 N N . ASP A 1 264 ? -11.594 22.701 -21.434 1.00 87.19 264 ASP A N 1
ATOM 2154 C CA . ASP A 1 264 ? -10.565 23.652 -21.031 1.00 87.19 264 ASP A CA 1
ATOM 2155 C C . ASP A 1 264 ? -9.907 23.232 -19.704 1.00 87.19 264 ASP A C 1
ATOM 2157 O O . ASP A 1 264 ? -10.526 23.144 -18.637 1.00 87.19 264 ASP A O 1
ATOM 2161 N N . GLN A 1 265 ? -8.605 22.960 -19.779 1.00 85.00 265 GLN A N 1
ATOM 2162 C CA . GLN A 1 265 ? -7.792 22.536 -18.647 1.00 85.00 265 GLN A CA 1
ATOM 2163 C C . GLN A 1 265 ? -7.648 23.635 -17.586 1.00 85.00 265 GLN A C 1
ATOM 2165 O O . GLN A 1 265 ? -7.571 23.316 -16.396 1.00 85.00 265 GLN A O 1
ATOM 2170 N N . ARG A 1 266 ? -7.607 24.913 -17.984 1.00 84.81 266 ARG A N 1
ATOM 2171 C CA . ARG A 1 266 ? -7.495 26.041 -17.049 1.00 84.81 266 ARG A CA 1
ATOM 2172 C C . ARG A 1 266 ? -8.785 26.185 -16.258 1.00 84.81 266 ARG A C 1
ATOM 2174 O O . ARG A 1 266 ? -8.730 26.203 -15.033 1.00 84.81 266 ARG A O 1
ATOM 2181 N N . PHE A 1 267 ? -9.927 26.138 -16.943 1.00 85.75 267 PHE A N 1
ATOM 2182 C CA . PHE A 1 267 ? -11.243 26.163 -16.308 1.00 85.75 267 PHE A CA 1
ATOM 2183 C C . PHE A 1 267 ? -11.405 25.032 -15.282 1.00 85.75 267 PHE A C 1
ATOM 2185 O O . PHE A 1 267 ? -11.760 25.285 -14.131 1.00 85.75 267 PHE A O 1
ATOM 2192 N N . ARG A 1 268 ? -11.041 23.790 -15.641 1.00 85.56 268 ARG A N 1
ATOM 2193 C CA . ARG A 1 268 ? -11.061 22.657 -14.697 1.00 85.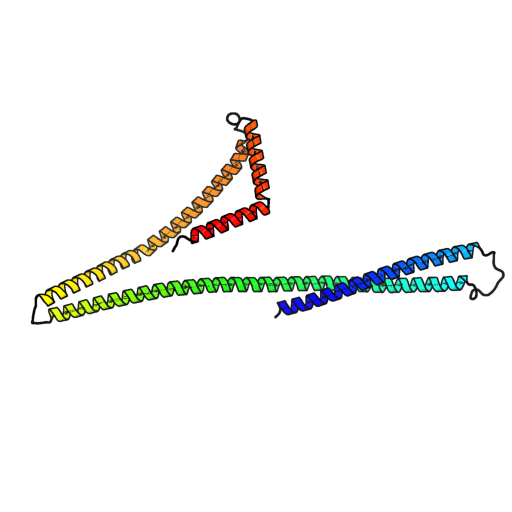56 268 ARG A CA 1
ATOM 2194 C C . ARG A 1 268 ? -10.192 22.913 -13.467 1.00 85.56 268 ARG A C 1
ATOM 2196 O O . ARG A 1 268 ? -10.652 22.691 -12.351 1.00 85.56 268 ARG A O 1
ATOM 2203 N N . LYS A 1 269 ? -8.952 23.381 -13.653 1.00 85.44 269 LYS A N 1
ATOM 2204 C CA . LYS A 1 269 ? -8.033 23.683 -12.540 1.00 85.44 269 LYS A CA 1
ATOM 2205 C C . LYS A 1 269 ? -8.607 24.751 -11.605 1.00 85.44 269 LYS A C 1
ATOM 2207 O O . LYS A 1 269 ? -8.542 24.571 -10.392 1.00 85.44 269 LYS A O 1
ATOM 2212 N N . THR A 1 270 ? -9.221 25.798 -12.153 1.00 88.62 270 THR A N 1
ATOM 2213 C CA . THR A 1 270 ? -9.882 26.853 -11.372 1.00 88.62 270 THR A CA 1
ATOM 2214 C C . THR A 1 270 ? -11.069 26.312 -10.574 1.00 88.62 270 THR A C 1
ATOM 2216 O O . THR A 1 270 ? -11.173 26.583 -9.381 1.00 88.62 270 THR A O 1
ATOM 2219 N N . ILE A 1 271 ? -11.925 25.480 -11.176 1.00 83.94 271 ILE A N 1
ATOM 2220 C CA . ILE A 1 271 ? -13.047 24.847 -10.463 1.00 83.94 271 ILE A CA 1
ATOM 2221 C C . ILE A 1 271 ? -12.547 23.932 -9.338 1.00 83.94 271 ILE A C 1
ATOM 2223 O O . ILE A 1 271 ? -13.066 23.991 -8.225 1.00 83.94 271 ILE A O 1
ATOM 2227 N N . TYR A 1 272 ? -11.501 23.138 -9.581 1.00 84.19 272 TYR A N 1
ATOM 2228 C CA . TYR A 1 272 ? -10.893 22.306 -8.539 1.00 84.19 272 TYR A CA 1
ATOM 2229 C C . TYR A 1 272 ? -10.308 23.132 -7.390 1.00 84.19 272 TYR A C 1
ATOM 2231 O O . TYR A 1 272 ? -10.435 22.726 -6.236 1.00 84.19 272 TYR A O 1
ATOM 2239 N N . GLN A 1 273 ? -9.700 24.287 -7.678 1.00 85.38 273 GLN A N 1
ATOM 2240 C CA . GLN A 1 273 ? -9.235 25.210 -6.642 1.00 85.38 273 GLN A CA 1
ATOM 2241 C C . GLN A 1 273 ? -10.403 25.753 -5.822 1.00 85.38 273 GLN A C 1
ATOM 2243 O O . GLN A 1 273 ? -10.359 25.637 -4.605 1.00 85.38 273 GLN A O 1
ATOM 2248 N N . ILE A 1 274 ? -11.479 26.227 -6.457 1.00 84.38 274 ILE A N 1
ATOM 2249 C CA . ILE A 1 274 ? -12.668 26.742 -5.756 1.00 84.38 274 ILE A CA 1
ATOM 2250 C C . ILE A 1 274 ? -13.302 25.665 -4.866 1.00 84.38 274 ILE A C 1
ATOM 2252 O O . ILE A 1 274 ? -13.604 25.919 -3.701 1.00 84.38 274 ILE A O 1
ATOM 2256 N N . MET A 1 275 ? -13.465 24.441 -5.379 1.00 82.00 275 MET A N 1
ATOM 2257 C CA . MET A 1 275 ? -14.015 23.324 -4.603 1.00 82.00 275 MET A CA 1
ATOM 2258 C C . MET A 1 275 ? -13.122 22.944 -3.417 1.00 82.00 275 MET A C 1
ATOM 2260 O O . MET A 1 275 ? -13.626 22.546 -2.367 1.00 82.00 275 MET A O 1
ATOM 2264 N N . ARG A 1 276 ? -11.799 23.070 -3.569 1.00 78.12 276 ARG A N 1
ATOM 2265 C CA . ARG A 1 276 ? -10.840 22.842 -2.486 1.00 78.12 276 ARG A CA 1
ATOM 2266 C C . ARG A 1 276 ? -10.936 23.942 -1.429 1.00 78.12 276 ARG A C 1
ATOM 2268 O O . ARG A 1 276 ? -11.112 23.622 -0.262 1.00 78.12 276 ARG A O 1
ATOM 2275 N N . SER A 1 277 ? -10.960 25.208 -1.844 1.00 75.44 277 SER A N 1
ATOM 2276 C CA . SER A 1 277 ? -11.126 26.362 -0.952 1.00 75.44 277 SER A CA 1
ATOM 2277 C C . SER A 1 277 ? -12.430 26.311 -0.149 1.00 75.44 277 SER A C 1
ATOM 2279 O O . SER A 1 277 ? -12.425 26.607 1.040 1.00 75.44 277 SER A O 1
ATOM 2281 N N . GLN A 1 278 ? -13.541 25.890 -0.768 1.00 68.62 278 GLN A N 1
ATOM 2282 C CA . GLN A 1 278 ? -14.835 25.750 -0.086 1.00 68.62 278 GLN A CA 1
ATOM 2283 C C . GLN A 1 278 ? -14.871 24.582 0.910 1.00 68.62 278 GLN A C 1
ATOM 2285 O O . GLN A 1 278 ? -15.544 24.650 1.941 1.00 68.62 278 GLN A O 1
ATOM 2290 N N . LYS A 1 279 ? -14.142 23.500 0.619 1.00 65.69 279 LYS A N 1
ATOM 2291 C CA . LYS A 1 279 ? -13.999 22.367 1.538 1.00 65.69 279 LYS A CA 1
ATOM 2292 C C . LYS A 1 279 ? -13.161 22.745 2.761 1.00 65.69 279 LYS A C 1
ATOM 2294 O O . LYS A 1 279 ? -13.493 22.325 3.868 1.00 65.69 279 LYS A O 1
ATOM 2299 N N . ASP A 1 280 ? -12.142 23.574 2.563 1.00 56.66 280 ASP A N 1
ATOM 2300 C CA . ASP A 1 280 ? -11.295 24.073 3.643 1.00 56.66 280 ASP A CA 1
ATOM 2301 C C . ASP A 1 280 ? -12.067 25.071 4.534 1.00 56.66 280 ASP A C 1
ATOM 2303 O O . ASP A 1 280 ? -12.003 24.961 5.759 1.00 56.66 280 ASP A O 1
ATOM 2307 N N . SER A 1 281 ? -12.918 25.942 3.966 1.00 58.12 281 SER A N 1
ATOM 2308 C CA . SER A 1 281 ? -13.783 26.845 4.749 1.00 58.12 281 SER A CA 1
ATOM 2309 C C . SER A 1 281 ? -14.879 26.126 5.549 1.00 58.12 281 SER A C 1
ATOM 2311 O O . SER A 1 281 ? -15.182 26.534 6.663 1.00 58.12 281 SER A O 1
ATOM 2313 N N . ALA A 1 282 ? -15.436 25.020 5.042 1.00 56.94 282 ALA A N 1
ATOM 2314 C CA . ALA A 1 282 ? -16.435 24.226 5.774 1.00 56.94 282 ALA A CA 1
ATOM 2315 C C . ALA A 1 282 ? -15.839 23.422 6.950 1.00 56.94 282 ALA A C 1
ATOM 2317 O O . ALA A 1 282 ? -16.573 22.931 7.807 1.00 56.94 282 ALA A O 1
ATOM 2318 N N . SER A 1 283 ? -14.510 23.275 6.995 1.00 54.31 283 SER A N 1
ATOM 2319 C CA . SER A 1 283 ? -13.791 22.605 8.086 1.00 54.31 283 SER A CA 1
ATOM 2320 C C . SER A 1 283 ? -13.328 23.558 9.201 1.00 54.31 283 SER A C 1
ATOM 2322 O O . SER A 1 283 ? -12.842 23.089 10.229 1.00 54.31 283 SER A O 1
ATOM 2324 N N . GLY A 1 284 ? -13.505 24.875 9.016 1.00 51.81 284 GLY A N 1
ATOM 2325 C CA . GLY A 1 284 ? -13.079 25.924 9.948 1.00 51.81 284 GLY A CA 1
ATOM 2326 C C . GLY A 1 284 ? -14.058 26.251 11.084 1.00 51.81 284 GLY A C 1
ATOM 2327 O O . GLY A 1 284 ? -13.616 26.736 12.120 1.00 51.81 284 GLY A O 1
ATOM 2328 N N . ASP A 1 285 ? -15.349 25.922 10.959 1.00 50.62 285 ASP A N 1
ATOM 2329 C CA . ASP A 1 285 ? -16.389 26.266 11.955 1.00 50.62 285 ASP A CA 1
ATOM 2330 C C . ASP A 1 285 ? -16.527 25.238 13.097 1.00 50.62 285 ASP A C 1
ATOM 2332 O O . ASP A 1 285 ? -17.617 24.915 13.574 1.00 50.62 285 A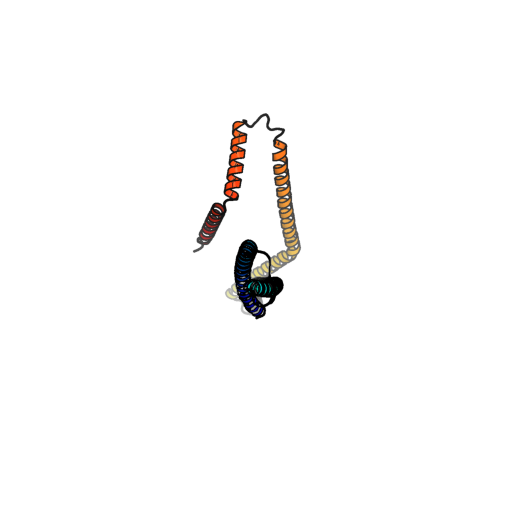SP A O 1
ATOM 2336 N N . LYS A 1 286 ? -15.398 24.705 13.569 1.00 50.00 286 LYS A N 1
ATOM 2337 C CA . LYS A 1 286 ? -15.320 24.040 14.877 1.00 50.00 286 LYS A CA 1
ATOM 2338 C C . LYS A 1 286 ? -14.147 24.590 15.677 1.00 50.00 286 LYS A C 1
ATOM 2340 O O . LYS A 1 286 ? -13.137 23.908 15.851 1.00 50.00 286 LYS A O 1
ATOM 2345 N N . LYS A 1 287 ? -14.317 25.806 16.185 1.00 40.06 287 LYS A N 1
ATOM 2346 C CA . LYS A 1 287 ? -13.722 26.266 17.440 1.00 40.06 287 LYS A CA 1
ATOM 2347 C C . LYS A 1 287 ? -14.736 27.101 18.198 1.00 40.06 287 LYS A C 1
ATOM 2349 O O . LYS A 1 287 ? -15.382 27.943 17.544 1.00 40.06 287 LYS A O 1
#